Protein AF-A0A9R1CSW4-F1 (afdb_monomer_lite)

pLDDT: mean 83.67, std 19.66, range [31.12, 98.31]

Radius of gyration: 44.88 Å; chains: 1; bounding box: 74×71×126 Å

Organism: NCBI:txid2841590

Structure (mmCIF, N/CA/C/O backbone):
data_AF-A0A9R1CSW4-F1
#
_entry.id   AF-A0A9R1CSW4-F1
#
loop_
_atom_site.group_PDB
_atom_site.id
_atom_site.type_symbol
_atom_site.label_atom_id
_atom_site.label_alt_id
_atom_site.label_comp_id
_atom_site.label_asym_id
_atom_site.label_entity_id
_atom_site.label_seq_id
_atom_site.pdbx_PDB_ins_code
_atom_site.Cartn_x
_atom_site.Cartn_y
_atom_site.Cartn_z
_atom_site.occupancy
_atom_site.B_iso_or_equiv
_atom_site.auth_seq_id
_atom_site.auth_comp_id
_atom_site.auth_asym_id
_atom_site.auth_atom_id
_atom_site.pdbx_PDB_model_num
ATOM 1 N N . MET A 1 1 ? -19.322 3.990 -13.006 1.00 34.41 1 MET A N 1
ATOM 2 C CA . MET A 1 1 ? -18.213 3.760 -13.950 1.00 34.41 1 MET A CA 1
ATOM 3 C C . MET A 1 1 ? -17.692 5.120 -14.393 1.00 34.41 1 MET A C 1
ATOM 5 O O . MET A 1 1 ? -18.301 5.697 -15.285 1.00 34.41 1 MET A O 1
ATOM 9 N N . PRO A 1 2 ? -16.682 5.712 -13.738 1.00 31.64 2 PRO A N 1
ATOM 10 C CA . PRO A 1 2 ? -16.006 6.865 -14.303 1.00 31.64 2 PRO A CA 1
ATOM 11 C C . PRO A 1 2 ? -14.886 6.363 -15.217 1.00 31.64 2 PRO A C 1
ATOM 13 O O . PRO A 1 2 ? -13.985 5.647 -14.788 1.00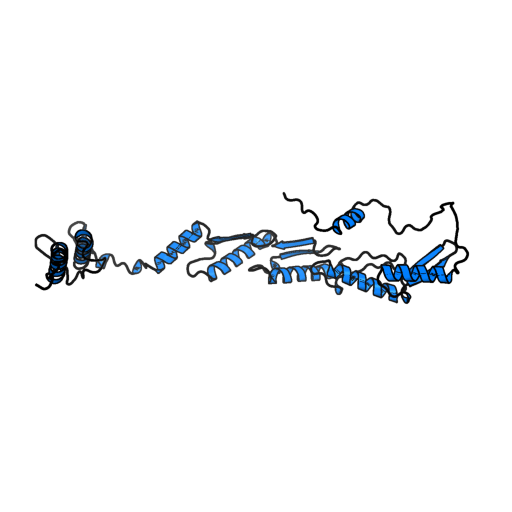 31.64 2 PRO A O 1
ATOM 16 N N . GLU A 1 3 ? -14.991 6.703 -16.496 1.00 37.28 3 GLU A N 1
ATOM 17 C CA . GLU A 1 3 ? -13.910 6.570 -17.464 1.00 37.28 3 GLU A CA 1
ATOM 18 C C . GLU A 1 3 ? -12.755 7.483 -17.028 1.00 37.28 3 GLU A C 1
ATOM 20 O O . GLU A 1 3 ? -12.943 8.688 -16.844 1.00 37.28 3 GLU A O 1
ATOM 25 N N . ASN A 1 4 ? -11.566 6.905 -16.845 1.00 38.03 4 ASN A N 1
ATOM 26 C CA . ASN A 1 4 ? -10.324 7.648 -16.650 1.00 38.03 4 ASN A CA 1
ATOM 27 C C . ASN A 1 4 ? -10.060 8.504 -17.895 1.00 38.03 4 ASN A C 1
ATOM 29 O O . ASN A 1 4 ? -9.525 8.023 -18.893 1.00 38.03 4 ASN A O 1
ATOM 33 N N . GLN A 1 5 ? -10.452 9.777 -17.850 1.00 38.66 5 GLN A N 1
ATOM 34 C CA . GLN A 1 5 ? -10.067 10.735 -18.877 1.00 38.66 5 GLN A CA 1
ATOM 35 C C . GLN A 1 5 ? -8.569 11.050 -18.743 1.00 38.66 5 GLN A C 1
ATOM 37 O O . GLN A 1 5 ? -8.118 11.393 -17.647 1.00 38.66 5 GLN A O 1
ATOM 42 N N . PRO A 1 6 ? -7.789 10.977 -19.834 1.00 40.78 6 PRO A N 1
ATOM 43 C CA . PRO A 1 6 ? -6.363 11.252 -19.786 1.00 40.78 6 PRO A CA 1
ATOM 44 C C . PRO A 1 6 ? -6.116 12.747 -19.553 1.00 40.78 6 PRO A C 1
ATOM 46 O O . PRO A 1 6 ? -6.403 13.604 -20.394 1.00 40.78 6 PRO A O 1
ATOM 49 N N . THR A 1 7 ? -5.558 13.068 -18.390 1.00 49.38 7 THR A N 1
ATOM 50 C CA . THR A 1 7 ? -5.085 14.403 -18.038 1.00 49.38 7 THR A CA 1
ATOM 51 C C . THR A 1 7 ? -3.780 14.680 -18.775 1.00 49.38 7 THR A C 1
ATOM 53 O O . THR A 1 7 ? -2.717 14.226 -18.370 1.00 49.38 7 THR A O 1
ATOM 56 N N . THR A 1 8 ? -3.874 15.414 -19.888 1.00 56.12 8 THR A N 1
ATOM 57 C CA . THR A 1 8 ? -2.912 16.403 -20.435 1.00 56.12 8 THR A CA 1
ATOM 58 C C . THR A 1 8 ? -2.870 16.374 -21.967 1.00 56.12 8 THR A C 1
ATOM 60 O O . THR A 1 8 ? -2.996 15.336 -22.614 1.00 56.12 8 THR A O 1
ATOM 63 N N . ASP A 1 9 ? -2.601 17.531 -22.576 1.00 38.00 9 ASP A N 1
ATOM 64 C CA . ASP A 1 9 ? -2.442 17.730 -24.031 1.00 38.00 9 ASP A CA 1
ATOM 65 C C . ASP A 1 9 ? -1.266 16.947 -24.667 1.00 38.00 9 ASP A C 1
ATOM 67 O O . ASP A 1 9 ? -1.009 17.043 -25.872 1.00 38.00 9 ASP A O 1
ATOM 71 N N . ARG A 1 10 ? -0.534 16.158 -23.868 1.00 37.91 10 ARG A N 1
ATOM 72 C CA . ARG A 1 10 ? 0.500 15.211 -24.308 1.00 37.91 10 ARG A CA 1
ATOM 73 C C . ARG A 1 10 ? -0.067 13.803 -24.523 1.00 37.91 10 ARG A C 1
ATOM 75 O O . ARG A 1 10 ? 0.299 13.168 -25.505 1.00 37.91 10 ARG A O 1
ATOM 82 N N . ALA A 1 11 ? -1.036 13.372 -23.713 1.00 40.50 11 ALA A N 1
ATOM 83 C CA . ALA A 1 11 ? -1.759 12.114 -23.910 1.00 40.50 11 ALA A CA 1
ATOM 84 C C . ALA A 1 11 ? -2.598 12.130 -25.201 1.00 40.50 11 ALA A C 1
ATOM 86 O O . ALA A 1 11 ? -2.607 11.156 -25.943 1.00 40.50 11 ALA A O 1
ATOM 87 N N . ARG A 1 12 ? -3.174 13.288 -25.565 1.00 46.69 12 ARG A N 1
ATOM 88 C CA . ARG A 1 12 ? -3.805 13.494 -26.887 1.00 46.69 12 ARG A CA 1
ATOM 89 C C . ARG A 1 12 ? -2.821 13.414 -28.065 1.00 46.69 12 ARG A C 1
ATOM 91 O O . ARG A 1 12 ? -3.234 13.083 -29.170 1.00 46.69 12 ARG A O 1
ATOM 98 N N . ARG A 1 13 ? -1.530 13.698 -27.848 1.00 44.94 13 ARG A N 1
ATOM 99 C CA . ARG A 1 13 ? -0.472 13.507 -28.861 1.00 44.94 13 ARG A CA 1
ATOM 100 C C . ARG A 1 13 ? 0.005 12.056 -28.941 1.00 44.94 13 ARG A C 1
ATOM 102 O O . ARG A 1 13 ? 0.385 11.625 -30.020 1.00 44.94 13 ARG A O 1
ATOM 109 N N . LEU A 1 14 ? -0.052 11.310 -27.839 1.00 41.81 14 LEU A N 1
ATOM 110 C CA . LEU A 1 14 ? 0.291 9.886 -27.797 1.00 41.81 14 LEU A CA 1
ATOM 111 C C . LEU A 1 14 ? -0.826 8.993 -28.355 1.00 41.81 14 LEU A C 1
ATOM 113 O O . LEU A 1 14 ? -0.515 8.031 -29.043 1.00 41.81 14 LEU A O 1
ATOM 117 N N . ASP A 1 15 ? -2.101 9.359 -28.208 1.00 42.06 15 ASP A N 1
ATOM 118 C CA . ASP A 1 15 ? -3.223 8.633 -28.837 1.00 42.06 15 ASP A CA 1
ATOM 119 C C . ASP A 1 15 ? -3.185 8.724 -30.385 1.00 42.06 15 ASP A C 1
ATOM 121 O O . ASP A 1 15 ? -3.551 7.796 -31.110 1.00 42.06 15 ASP A O 1
ATOM 125 N N . ALA A 1 16 ? -2.604 9.810 -30.916 1.00 41.09 16 ALA A N 1
ATOM 126 C CA . ALA A 1 16 ? -2.292 9.952 -32.341 1.00 41.09 16 ALA A CA 1
ATOM 127 C C . ALA A 1 16 ? -1.148 9.023 -32.808 1.00 41.09 16 ALA A C 1
ATOM 129 O O . ALA A 1 16 ? -1.127 8.626 -33.969 1.00 41.09 16 ALA A O 1
ATOM 130 N N . VAL A 1 17 ? -0.242 8.626 -31.907 1.00 44.59 17 VAL A N 1
ATOM 131 C CA . VAL A 1 17 ? 0.818 7.629 -32.162 1.00 44.59 17 VAL A CA 1
ATOM 132 C C . VAL A 1 17 ? 0.291 6.197 -31.951 1.00 44.59 17 VAL A C 1
ATOM 134 O O . VAL A 1 17 ? 0.738 5.259 -32.607 1.00 44.59 17 VAL A O 1
ATOM 137 N N . GLN A 1 18 ? -0.705 6.024 -31.078 1.00 39.53 18 GLN A N 1
ATOM 138 C CA . GLN A 1 18 ? -1.224 4.733 -30.614 1.00 39.53 18 GLN A CA 1
ATOM 139 C C . GLN A 1 18 ? -2.358 4.148 -31.489 1.00 39.53 18 GLN A C 1
ATOM 141 O O . GLN A 1 18 ? -2.612 2.946 -31.422 1.00 39.53 18 GLN A O 1
ATOM 146 N N . SER A 1 19 ? -2.997 4.940 -32.363 1.00 35.78 19 SER A N 1
ATOM 147 C CA . SER A 1 19 ? -4.112 4.495 -33.233 1.00 35.78 19 SER A CA 1
ATOM 148 C C . SER A 1 19 ? -3.714 3.763 -34.528 1.00 35.78 19 SER A C 1
ATOM 150 O O . SER A 1 19 ? -4.581 3.392 -35.321 1.00 35.78 19 SER A O 1
ATOM 152 N N . GLY A 1 20 ? -2.425 3.503 -34.769 1.00 33.78 20 GLY A N 1
ATOM 153 C CA . GLY A 1 20 ? -1.999 2.629 -35.870 1.00 33.78 20 GLY A CA 1
ATOM 154 C C . GLY A 1 20 ? -2.324 3.143 -37.281 1.00 33.78 20 GLY A C 1
ATOM 155 O O . GLY A 1 20 ? -2.290 2.360 -38.235 1.00 33.78 20 GLY A O 1
ATOM 156 N N . GLN A 1 21 ? -2.588 4.444 -37.455 1.00 31.12 21 GLN A N 1
ATOM 157 C CA . GLN A 1 21 ? -2.481 5.069 -38.771 1.00 31.12 21 GLN A CA 1
ATOM 158 C C . GLN A 1 21 ? -0.996 5.153 -39.134 1.00 31.12 21 GLN A C 1
ATOM 160 O O . GLN A 1 21 ? -0.267 6.052 -38.729 1.00 31.12 21 GLN A O 1
ATOM 165 N N . ARG A 1 22 ? -0.535 4.131 -39.859 1.00 41.12 22 ARG A N 1
ATOM 166 C CA . ARG A 1 22 ? 0.755 4.102 -40.545 1.00 41.12 22 ARG A CA 1
ATOM 167 C C . ARG A 1 22 ? 0.870 5.317 -41.461 1.00 41.12 22 ARG A C 1
ATOM 169 O O . ARG A 1 22 ? 0.435 5.235 -42.600 1.00 41.12 22 ARG A O 1
ATOM 176 N N . GLU A 1 23 ? 1.481 6.393 -40.983 1.00 33.38 23 GLU A N 1
ATOM 177 C CA . GLU A 1 23 ? 2.035 7.434 -41.853 1.00 33.38 23 GLU A CA 1
ATOM 178 C C . GLU A 1 23 ? 3.086 8.311 -41.147 1.00 33.38 23 GLU A C 1
ATOM 180 O O . GLU A 1 23 ? 3.150 9.497 -41.399 1.00 33.38 23 GLU A O 1
ATOM 185 N N . THR A 1 24 ? 3.934 7.748 -40.276 1.00 35.69 24 THR A N 1
ATOM 186 C CA . THR A 1 24 ? 5.238 8.348 -39.892 1.00 35.69 24 THR A CA 1
ATOM 187 C C . THR A 1 24 ? 6.148 7.318 -39.199 1.00 35.69 24 THR A C 1
ATOM 189 O O . THR A 1 24 ? 6.704 7.539 -38.129 1.00 35.69 24 THR A O 1
ATOM 192 N N . ALA A 1 25 ? 6.397 6.177 -39.851 1.00 31.45 25 ALA A N 1
ATOM 193 C CA . ALA A 1 25 ? 7.801 5.759 -39.895 1.00 31.45 25 ALA A CA 1
ATOM 194 C C . ALA A 1 25 ? 8.532 6.906 -40.596 1.00 31.45 25 ALA A C 1
ATOM 196 O O . ALA A 1 25 ? 7.924 7.456 -41.518 1.00 31.45 25 ALA A O 1
ATOM 197 N N . ILE A 1 26 ? 9.744 7.282 -40.161 1.00 35.56 26 ILE A N 1
ATOM 198 C CA . ILE A 1 26 ? 10.612 8.226 -40.884 1.00 35.56 26 ILE A CA 1
ATOM 199 C C . ILE A 1 26 ? 10.336 8.016 -42.359 1.00 35.56 26 ILE A C 1
ATOM 201 O O . ILE A 1 26 ? 10.568 6.920 -42.879 1.00 35.56 26 ILE A O 1
ATOM 205 N N . GLU A 1 27 ? 9.686 9.009 -42.965 1.00 31.78 27 GLU A N 1
ATOM 206 C CA . GLU A 1 27 ? 9.357 8.981 -44.368 1.00 31.78 27 GLU A CA 1
ATOM 207 C C . GLU A 1 27 ? 10.720 8.793 -45.014 1.00 31.78 27 GLU A C 1
ATOM 209 O O . GLU A 1 27 ? 11.557 9.701 -45.006 1.00 31.78 27 GLU A O 1
ATOM 214 N N . ARG A 1 28 ? 11.010 7.558 -45.446 1.00 37.75 28 ARG A N 1
ATOM 215 C CA . ARG A 1 28 ? 12.124 7.278 -46.331 1.00 37.75 28 ARG A CA 1
ATOM 216 C C . ARG A 1 28 ? 11.845 8.251 -47.454 1.00 37.75 28 ARG A C 1
ATOM 218 O O . ARG A 1 28 ? 10.859 8.066 -48.162 1.00 37.75 28 ARG A O 1
ATOM 225 N N . ARG A 1 29 ? 12.588 9.360 -47.488 1.00 36.84 29 ARG A N 1
ATOM 226 C CA . ARG A 1 29 ? 12.368 10.462 -48.419 1.00 36.84 29 ARG A CA 1
ATOM 227 C C . ARG A 1 29 ? 12.715 9.936 -49.799 1.00 36.84 29 ARG A C 1
ATOM 229 O O . ARG A 1 29 ? 13.789 10.173 -50.331 1.00 36.84 29 ARG A O 1
ATOM 236 N N . ASP A 1 30 ? 11.768 9.208 -50.349 1.00 39.84 30 ASP A N 1
ATOM 237 C CA . ASP A 1 30 ? 11.622 8.917 -51.748 1.00 39.84 30 ASP A CA 1
ATOM 238 C C . ASP A 1 30 ? 10.435 9.765 -52.214 1.00 39.84 30 ASP A C 1
ATOM 240 O O . ASP A 1 30 ? 9.368 9.288 -52.589 1.00 39.84 30 ASP A O 1
ATOM 244 N N . SER A 1 31 ? 10.593 11.087 -52.101 1.00 37.78 31 SER A N 1
ATOM 245 C CA . SER A 1 31 ? 9.689 12.056 -52.711 1.00 37.78 31 SER A CA 1
ATOM 246 C C . SER A 1 31 ? 10.259 12.479 -54.057 1.00 37.78 31 SER A C 1
ATOM 248 O O . SER A 1 31 ? 10.800 13.567 -54.260 1.00 37.78 31 SER A O 1
ATOM 250 N N . GLY A 1 32 ? 10.051 11.595 -55.030 1.00 32.69 32 GLY A N 1
ATOM 251 C CA . GLY A 1 32 ? 9.846 11.994 -56.411 1.00 32.69 32 GLY A CA 1
ATOM 252 C C . GLY A 1 32 ? 8.607 12.887 -56.524 1.00 32.69 32 GLY A C 1
ATOM 253 O O . GLY A 1 32 ? 7.545 12.432 -56.933 1.00 32.69 32 GLY A O 1
ATOM 254 N N . VAL A 1 33 ? 8.748 14.178 -56.212 1.00 33.47 33 VAL A N 1
ATOM 255 C CA . VAL A 1 33 ? 7.824 15.232 -56.646 1.00 33.47 33 VAL A CA 1
ATOM 256 C C . VAL A 1 33 ? 8.549 16.105 -57.661 1.00 33.47 33 VAL A C 1
ATOM 258 O O . VAL A 1 33 ? 9.480 16.853 -57.368 1.00 33.47 33 VAL A O 1
ATOM 261 N N . ARG A 1 34 ? 8.094 15.983 -58.908 1.00 43.06 34 ARG A N 1
ATOM 262 C CA . ARG A 1 34 ? 8.347 16.928 -59.992 1.00 43.06 34 ARG A CA 1
ATOM 263 C C . ARG A 1 34 ? 7.838 18.307 -59.561 1.00 43.06 34 ARG A C 1
ATOM 265 O O . ARG A 1 34 ? 6.637 18.541 -59.586 1.00 43.06 34 ARG A O 1
ATOM 272 N N . GLY A 1 35 ? 8.744 19.213 -59.202 1.00 31.72 35 GLY A N 1
ATOM 273 C CA . GLY A 1 35 ? 8.383 20.605 -58.932 1.00 31.72 35 GLY A CA 1
ATOM 274 C C . GLY A 1 35 ? 9.476 21.422 -58.251 1.00 31.72 35 GLY A C 1
ATOM 275 O O . GLY A 1 35 ? 9.409 21.638 -57.054 1.00 31.72 35 GLY A O 1
ATOM 276 N N . GLY A 1 36 ? 10.434 21.922 -59.040 1.00 35.47 36 GLY A N 1
ATOM 277 C CA . GLY A 1 36 ? 11.122 23.193 -58.770 1.00 35.47 36 GLY A CA 1
ATOM 278 C C . GLY A 1 36 ? 12.268 23.192 -57.751 1.00 35.47 36 GLY A C 1
ATOM 279 O O . GLY A 1 36 ? 12.048 23.258 -56.553 1.00 35.47 36 GLY A O 1
ATOM 280 N N . GLY A 1 37 ? 13.505 23.273 -58.254 1.00 36.69 37 GLY A N 1
ATOM 281 C CA . GLY A 1 37 ? 14.616 23.872 -57.504 1.00 36.69 37 GLY A CA 1
ATOM 282 C C . GLY A 1 37 ? 15.380 22.941 -56.567 1.00 36.69 37 GLY A C 1
ATOM 283 O O . GLY A 1 37 ? 15.549 23.246 -55.394 1.00 36.69 37 GLY A O 1
ATOM 284 N N . GLN A 1 38 ? 15.918 21.834 -57.087 1.00 43.47 38 GLN A N 1
ATOM 285 C CA . GLN A 1 38 ? 17.059 21.188 -56.436 1.00 43.47 38 GLN A CA 1
ATOM 286 C C . GLN A 1 38 ? 18.186 22.219 -56.299 1.00 43.47 38 GLN A C 1
ATOM 288 O O . GLN A 1 38 ? 18.804 22.590 -57.300 1.00 43.47 38 GLN A O 1
ATOM 293 N N . ASP A 1 39 ? 18.487 22.631 -55.069 1.00 45.50 39 ASP A N 1
ATOM 294 C CA . ASP A 1 39 ? 19.744 23.287 -54.717 1.00 45.50 39 ASP A CA 1
ATOM 295 C C . ASP A 1 39 ? 20.904 22.299 -54.935 1.00 45.50 39 ASP A C 1
ATOM 297 O O . ASP A 1 39 ? 21.496 21.735 -54.014 1.00 45.50 39 ASP A O 1
ATOM 301 N N . ARG A 1 40 ? 21.263 22.090 -56.205 1.00 49.44 40 ARG A N 1
ATOM 302 C CA . ARG A 1 40 ? 22.462 21.355 -56.635 1.00 49.44 40 ARG A CA 1
ATOM 303 C C . ARG A 1 40 ? 23.758 22.093 -56.271 1.00 49.44 40 ARG A C 1
ATOM 305 O O . ARG A 1 40 ? 24.838 21.585 -56.546 1.00 49.44 40 ARG A O 1
ATOM 312 N N . ASN A 1 41 ? 23.656 23.260 -55.631 1.00 52.22 41 ASN A N 1
ATOM 313 C CA . ASN A 1 41 ? 24.779 24.112 -55.249 1.00 52.22 41 ASN A CA 1
ATOM 314 C C . ASN A 1 41 ? 25.224 23.966 -53.787 1.00 52.22 41 ASN A C 1
ATOM 316 O O . ASN A 1 41 ? 26.208 24.595 -53.404 1.00 52.22 41 ASN A O 1
ATOM 320 N N . VAL A 1 42 ? 24.564 23.144 -52.959 1.00 58.62 42 VAL A N 1
ATOM 321 C CA . VAL A 1 42 ? 25.074 22.873 -51.603 1.00 58.62 42 VAL A CA 1
ATOM 322 C C . VAL A 1 42 ? 26.073 21.710 -51.671 1.00 58.62 42 VAL A C 1
ATOM 324 O O . VAL A 1 42 ? 25.672 20.616 -52.076 1.00 58.62 42 VAL A O 1
ATOM 327 N N . PRO A 1 43 ? 27.349 21.882 -51.271 1.00 71.94 43 PRO A N 1
ATOM 328 C CA . PRO A 1 43 ? 28.326 20.791 -51.271 1.00 71.94 43 PRO A CA 1
ATOM 329 C C . PRO A 1 43 ? 27.830 19.589 -50.448 1.00 71.94 43 PRO A C 1
ATOM 331 O O . PRO A 1 43 ? 27.245 19.792 -49.382 1.00 71.94 43 PRO A O 1
ATOM 334 N N . SER A 1 44 ? 28.099 18.346 -50.879 1.00 77.75 44 SER A N 1
ATOM 335 C CA . SER A 1 44 ? 27.681 17.118 -50.160 1.00 77.75 44 SER A CA 1
ATOM 336 C C . SER A 1 44 ? 28.036 17.144 -48.668 1.00 77.75 44 SER A C 1
ATOM 338 O O . SER A 1 44 ? 27.209 16.802 -47.825 1.00 77.75 44 SER A O 1
ATOM 340 N N . ARG A 1 45 ? 29.217 17.675 -48.322 1.00 82.06 45 ARG A N 1
ATOM 341 C CA . ARG A 1 45 ? 29.663 17.851 -46.927 1.00 82.06 45 ARG A CA 1
ATOM 342 C C . ARG A 1 45 ? 28.754 18.770 -46.107 1.00 82.06 45 ARG A C 1
ATOM 344 O O . ARG A 1 45 ? 28.548 18.538 -44.922 1.00 82.06 45 ARG A O 1
ATOM 351 N N . SER A 1 46 ? 28.206 19.816 -46.716 1.00 84.50 46 SER A N 1
ATOM 352 C CA . SER A 1 46 ? 27.304 20.750 -46.037 1.00 84.50 46 SER A CA 1
ATOM 353 C C . SER A 1 46 ? 25.933 20.124 -45.773 1.00 84.50 46 SER A C 1
ATOM 355 O O . SER A 1 46 ? 25.350 20.390 -44.725 1.00 84.50 46 SER A O 1
ATOM 357 N N . ARG A 1 47 ? 25.438 19.262 -46.677 1.00 83.06 47 ARG A N 1
ATOM 358 C CA . ARG A 1 47 ? 24.198 18.492 -46.459 1.00 83.06 47 ARG A CA 1
ATOM 359 C C . ARG A 1 47 ? 24.371 17.468 -45.338 1.00 83.06 47 ARG A C 1
ATOM 361 O O . ARG A 1 47 ? 23.575 17.462 -44.408 1.00 83.06 47 ARG A O 1
ATOM 368 N N . GLN A 1 48 ? 25.460 16.701 -45.382 1.00 87.25 48 GLN A N 1
ATOM 369 C CA . GLN A 1 48 ? 25.863 15.758 -44.333 1.00 87.25 48 GLN A CA 1
ATOM 370 C C . GLN A 1 48 ? 25.948 16.426 -42.957 1.00 87.25 48 GLN A C 1
ATOM 372 O O . GLN A 1 48 ? 25.346 15.964 -41.995 1.00 87.25 48 GLN A O 1
ATOM 377 N N . ASN A 1 49 ? 26.641 17.565 -42.870 1.00 89.38 49 ASN A N 1
ATOM 378 C CA . ASN A 1 49 ? 26.788 18.293 -41.613 1.00 89.38 49 ASN A CA 1
ATOM 379 C C . ASN A 1 49 ? 25.469 18.851 -41.076 1.00 89.38 49 ASN A C 1
ATOM 381 O O . ASN A 1 49 ? 25.314 18.941 -39.862 1.00 89.38 49 ASN A O 1
ATOM 385 N N . ARG A 1 50 ? 24.545 19.256 -41.955 1.00 90.19 50 ARG A N 1
ATOM 386 C CA . ARG A 1 50 ? 23.217 19.723 -41.544 1.00 90.19 50 ARG A CA 1
ATOM 387 C C . ARG A 1 50 ? 22.388 18.569 -40.989 1.00 90.19 50 ARG A C 1
ATOM 389 O O . ARG A 1 50 ? 21.936 18.682 -39.860 1.00 90.19 50 ARG A O 1
ATOM 396 N N . ALA A 1 51 ? 22.282 17.470 -41.737 1.00 88.81 51 ALA A N 1
ATOM 397 C CA . ALA A 1 51 ? 21.532 16.287 -41.320 1.00 88.81 51 ALA A CA 1
ATOM 398 C C . ALA A 1 51 ? 22.065 15.716 -39.998 1.00 88.81 51 ALA A C 1
ATOM 400 O O . ALA A 1 51 ? 21.295 15.472 -39.080 1.00 88.81 51 ALA A O 1
ATOM 401 N N . ALA A 1 52 ? 23.390 15.605 -39.855 1.00 90.31 52 ALA A N 1
ATOM 402 C CA . ALA A 1 52 ? 24.000 15.130 -38.616 1.00 90.31 52 ALA A CA 1
ATOM 403 C C . ALA A 1 52 ? 23.674 16.025 -37.410 1.00 90.31 52 ALA A C 1
ATOM 405 O O . ALA A 1 52 ? 23.481 15.511 -36.320 1.00 90.31 52 ALA A O 1
ATOM 406 N N . ARG A 1 53 ? 23.617 17.355 -37.584 1.00 91.88 53 ARG A N 1
ATOM 407 C CA . ARG A 1 53 ? 23.253 18.289 -36.501 1.00 91.88 53 ARG A CA 1
ATOM 408 C C . ARG A 1 53 ? 21.773 18.231 -36.155 1.00 91.88 53 ARG A C 1
ATOM 410 O O . ARG A 1 53 ? 21.435 18.325 -34.987 1.00 91.88 53 ARG A O 1
ATOM 417 N N . GLU A 1 54 ? 20.920 18.136 -37.167 1.00 92.50 54 GLU A N 1
ATOM 418 C CA . GLU A 1 54 ? 19.471 18.050 -36.991 1.00 92.50 54 GLU A CA 1
ATOM 419 C C . GLU A 1 54 ? 19.108 16.802 -36.186 1.00 92.50 54 GLU A C 1
ATOM 421 O O . GLU A 1 54 ? 18.512 16.934 -35.124 1.00 92.50 54 GLU A O 1
ATOM 426 N N . ILE A 1 55 ? 19.607 15.636 -36.610 1.00 91.62 55 ILE A N 1
ATOM 427 C CA . ILE A 1 55 ? 19.404 14.372 -35.896 1.00 91.62 55 ILE A CA 1
ATOM 428 C C . ILE A 1 55 ? 20.034 14.412 -34.506 1.00 91.62 55 ILE A C 1
ATOM 430 O O . ILE A 1 55 ? 19.373 14.066 -33.539 1.00 91.62 55 ILE A O 1
ATOM 434 N N . ALA A 1 56 ? 21.279 14.881 -34.377 1.00 91.38 56 ALA A N 1
ATOM 435 C CA . ALA A 1 56 ? 21.948 14.962 -33.080 1.00 91.38 56 ALA A CA 1
ATOM 436 C C . ALA A 1 56 ? 21.157 15.792 -32.055 1.00 91.38 56 ALA A C 1
ATOM 438 O O . ALA A 1 56 ? 21.019 15.377 -30.911 1.00 91.38 56 ALA A O 1
ATOM 439 N N . ASN A 1 57 ? 20.586 16.923 -32.480 1.00 92.62 57 ASN A N 1
ATOM 440 C CA . ASN A 1 57 ? 19.743 17.752 -31.621 1.00 92.62 57 ASN A CA 1
ATOM 441 C C . ASN A 1 57 ? 18.390 17.095 -31.299 1.00 92.62 57 ASN A C 1
ATOM 443 O O . ASN A 1 57 ? 17.844 17.347 -30.232 1.00 92.62 57 ASN A O 1
ATOM 447 N N . GLU A 1 58 ? 17.826 16.311 -32.221 1.00 91.31 58 GLU A N 1
ATOM 448 C CA . GLU A 1 58 ? 16.529 15.648 -32.039 1.00 91.31 58 GLU A CA 1
ATOM 449 C C . GLU A 1 58 ? 16.585 14.552 -30.971 1.00 91.31 58 GLU A C 1
ATOM 451 O O . GLU A 1 58 ? 15.691 14.468 -30.133 1.00 91.31 58 GLU A O 1
ATOM 456 N N . ILE A 1 59 ? 17.648 13.746 -30.978 1.00 90.44 59 ILE A N 1
ATOM 457 C CA . ILE A 1 59 ? 17.822 12.621 -30.044 1.00 90.44 59 ILE A CA 1
ATOM 458 C C . ILE A 1 59 ? 18.755 12.946 -28.862 1.00 90.44 59 ILE A C 1
ATOM 460 O O . ILE A 1 59 ? 19.153 12.048 -28.118 1.00 90.44 59 ILE A O 1
ATOM 464 N N . ASP A 1 60 ? 19.109 14.225 -28.714 1.00 93.00 60 ASP A N 1
ATOM 465 C CA . ASP A 1 60 ? 19.978 14.779 -27.668 1.00 93.00 60 ASP A CA 1
ATOM 466 C C . ASP A 1 60 ? 21.342 14.074 -27.540 1.00 93.00 60 ASP A C 1
ATOM 468 O O . ASP A 1 60 ? 21.809 13.724 -26.457 1.00 93.00 60 ASP A O 1
ATOM 472 N N . VAL A 1 61 ? 22.005 13.844 -28.676 1.00 94.44 61 VAL A N 1
ATOM 473 C CA . VAL A 1 61 ? 23.372 13.305 -28.718 1.00 94.44 61 VAL A CA 1
ATOM 474 C C . VAL A 1 61 ? 24.357 14.313 -29.287 1.00 94.44 61 VAL A C 1
ATOM 476 O O . VAL A 1 61 ? 24.018 15.257 -30.000 1.00 94.44 61 VAL A O 1
ATOM 479 N N . SER A 1 62 ? 25.639 14.080 -29.026 1.00 94.38 62 SER A N 1
ATOM 480 C CA . SER A 1 62 ? 26.710 14.800 -29.706 1.00 94.38 62 SER A CA 1
ATOM 481 C C . SER A 1 62 ? 26.645 14.596 -31.221 1.00 94.38 62 SER A C 1
ATOM 483 O O . SER A 1 62 ? 26.464 13.488 -31.733 1.00 94.38 62 SER A O 1
ATOM 485 N N . ARG A 1 63 ? 26.890 15.670 -31.975 1.00 93.88 63 ARG A N 1
ATOM 486 C CA . ARG A 1 63 ? 26.966 15.614 -33.442 1.00 93.88 63 ARG A CA 1
ATOM 487 C C . ARG A 1 63 ? 28.059 14.654 -33.923 1.00 93.88 63 ARG A C 1
ATOM 489 O O . ARG A 1 63 ? 27.909 14.018 -34.963 1.00 93.88 63 ARG A O 1
ATOM 496 N N . GLU A 1 64 ? 29.150 14.524 -33.176 1.00 93.88 64 GLU A N 1
ATOM 497 C CA . GLU A 1 64 ? 30.231 13.564 -33.424 1.00 93.88 64 GLU A CA 1
ATOM 498 C C . GLU A 1 64 ? 29.773 12.106 -33.277 1.00 93.88 64 GLU A C 1
ATOM 500 O O . GLU A 1 64 ? 30.395 11.222 -33.866 1.00 93.88 64 GLU A O 1
ATOM 505 N N . GLY A 1 65 ? 28.679 11.858 -32.549 1.00 92.88 65 GLY A N 1
ATOM 506 C CA . GLY A 1 65 ? 28.015 10.565 -32.425 1.00 92.88 65 GLY A CA 1
ATOM 507 C C . GLY A 1 65 ? 27.183 10.163 -33.645 1.00 92.88 65 GLY A C 1
ATOM 508 O O . GLY A 1 65 ? 26.817 8.997 -33.755 1.00 92.88 65 GLY A O 1
ATOM 509 N N . VAL A 1 66 ? 26.942 11.066 -34.601 1.00 93.62 66 VAL A N 1
ATOM 510 C CA . VAL A 1 66 ? 26.155 10.781 -35.810 1.00 93.62 66 VAL A CA 1
ATOM 511 C C . VAL A 1 66 ? 27.071 10.561 -37.021 1.00 93.62 66 VAL A C 1
ATOM 513 O O . VAL A 1 66 ? 27.947 11.362 -37.367 1.00 93.62 66 VAL A O 1
ATOM 516 N N . GLY A 1 67 ? 26.902 9.418 -37.677 1.00 92.31 67 GLY A N 1
ATOM 517 C CA . GLY A 1 67 ? 27.528 9.061 -38.942 1.00 92.31 67 GLY A CA 1
ATOM 518 C C . GLY A 1 67 ? 26.657 9.478 -40.122 1.00 92.31 67 GLY A C 1
ATOM 519 O O . GLY A 1 67 ? 25.439 9.365 -40.074 1.00 92.31 67 GLY A O 1
ATOM 520 N N . THR A 1 68 ? 27.283 9.963 -41.196 1.00 91.75 68 THR A N 1
ATOM 521 C CA . THR A 1 68 ? 26.591 10.231 -42.464 1.00 91.75 68 THR A CA 1
ATOM 522 C C . THR A 1 68 ? 27.420 9.727 -43.638 1.00 91.75 68 THR A C 1
ATOM 524 O O . THR A 1 68 ? 28.642 9.901 -43.654 1.00 91.75 68 THR A O 1
ATOM 527 N N . VAL A 1 69 ? 26.775 9.095 -44.620 1.00 89.88 69 VAL A N 1
ATOM 528 C CA . VAL A 1 69 ? 27.413 8.585 -45.845 1.00 89.88 69 VAL A CA 1
ATOM 529 C C . VAL A 1 69 ? 26.543 8.950 -47.048 1.00 89.88 69 VAL A C 1
ATOM 531 O O . VAL A 1 69 ? 25.355 8.660 -47.068 1.00 89.88 69 VAL A O 1
ATOM 534 N N . ASP A 1 70 ? 27.134 9.600 -48.055 1.00 85.75 70 ASP A N 1
ATOM 535 C CA . ASP A 1 70 ? 26.456 9.872 -49.335 1.00 85.75 70 ASP A CA 1
ATOM 536 C C . ASP A 1 70 ? 26.508 8.584 -50.173 1.00 85.75 70 ASP A C 1
ATOM 538 O O . ASP A 1 70 ? 27.598 8.108 -50.505 1.00 85.75 70 ASP A O 1
ATOM 542 N N . ARG A 1 71 ? 25.353 7.998 -50.485 1.00 84.69 71 ARG A N 1
ATOM 543 C CA . ARG A 1 71 ? 25.204 6.849 -51.387 1.00 84.69 71 ARG A CA 1
ATOM 544 C C . ARG A 1 71 ? 24.553 7.306 -52.691 1.00 84.69 71 ARG A C 1
ATOM 546 O O . ARG A 1 71 ? 23.951 8.373 -52.767 1.00 84.69 71 ARG A O 1
ATOM 553 N N . LEU A 1 72 ? 24.659 6.480 -53.735 1.00 79.81 72 LEU A N 1
ATOM 554 C CA . LEU A 1 72 ? 24.037 6.760 -55.040 1.00 79.81 72 LEU A CA 1
ATOM 555 C C . LEU A 1 72 ? 22.513 6.961 -54.941 1.00 79.81 72 LEU A C 1
ATOM 557 O O . LEU A 1 72 ? 21.943 7.673 -55.761 1.00 79.81 72 LEU A O 1
ATOM 561 N N . GLU A 1 73 ? 21.885 6.358 -53.931 1.00 81.56 73 GLU A N 1
ATOM 562 C CA . GLU A 1 73 ? 20.442 6.397 -53.671 1.00 81.56 73 GLU A CA 1
ATOM 563 C C . GLU A 1 73 ? 20.025 7.511 -52.693 1.00 81.56 73 GLU A C 1
ATOM 565 O O . GLU A 1 73 ? 18.838 7.777 -52.543 1.00 81.56 73 GLU A O 1
ATOM 570 N N . GLY A 1 74 ? 20.975 8.199 -52.047 1.00 86.31 74 GLY A N 1
ATOM 571 C CA . GLY A 1 74 ? 20.677 9.250 -51.075 1.00 86.31 74 GLY A CA 1
ATOM 572 C C . GLY A 1 74 ? 21.683 9.347 -49.931 1.00 86.31 74 GLY A C 1
ATOM 573 O O . GLY A 1 74 ? 22.706 8.666 -49.902 1.00 86.31 74 GLY A O 1
ATOM 574 N N . LEU A 1 75 ? 21.383 10.229 -48.979 1.00 89.06 75 LEU A N 1
ATOM 575 C CA . LEU A 1 75 ? 22.174 10.413 -47.767 1.00 89.06 75 LEU A CA 1
ATOM 576 C C . LEU A 1 75 ? 21.713 9.422 -46.693 1.00 89.06 75 LEU A C 1
ATOM 578 O O . LEU A 1 75 ? 20.603 9.569 -46.191 1.00 89.06 75 LEU A O 1
ATOM 582 N N . ASP A 1 76 ? 22.580 8.493 -46.297 1.00 90.50 76 ASP A N 1
ATOM 583 C CA . ASP A 1 76 ? 22.346 7.635 -45.133 1.00 90.50 76 ASP A CA 1
ATOM 584 C C . ASP A 1 76 ? 22.877 8.285 -43.858 1.00 90.50 76 ASP A C 1
ATOM 586 O O . ASP A 1 76 ? 23.964 8.878 -43.847 1.00 90.50 76 ASP A O 1
ATOM 590 N N . VAL A 1 77 ? 22.113 8.132 -42.777 1.00 92.25 77 VAL A N 1
ATOM 591 C CA . VAL A 1 77 ? 22.432 8.609 -41.430 1.00 92.25 77 VAL A CA 1
ATOM 592 C C . VAL A 1 77 ? 22.342 7.426 -40.474 1.00 92.25 77 VAL A C 1
ATOM 594 O O . VAL A 1 77 ? 21.431 6.619 -40.593 1.00 92.25 77 VAL A O 1
ATOM 597 N N . PHE A 1 78 ? 23.290 7.311 -39.550 1.00 94.31 78 PHE A N 1
ATOM 598 C CA . PHE A 1 78 ? 23.335 6.239 -38.552 1.00 94.31 78 PHE A CA 1
ATOM 599 C C . PHE A 1 78 ? 24.035 6.726 -37.281 1.00 94.31 78 PHE A C 1
ATOM 601 O O . PHE A 1 78 ? 24.741 7.739 -37.297 1.00 94.31 78 PHE A O 1
ATOM 608 N N . LEU A 1 79 ? 23.899 5.992 -36.183 1.00 93.62 79 LEU A N 1
ATOM 609 C CA . LEU A 1 79 ? 24.624 6.251 -34.946 1.00 93.62 79 LEU A CA 1
ATOM 610 C C . LEU A 1 79 ? 25.990 5.568 -34.958 1.00 93.62 79 LEU A C 1
ATOM 612 O O . LEU A 1 79 ? 26.141 4.387 -35.259 1.00 93.62 79 LEU A O 1
ATOM 616 N N . ARG A 1 80 ? 27.020 6.329 -34.597 1.00 95.62 80 ARG A N 1
ATOM 617 C CA . ARG A 1 80 ? 28.337 5.786 -34.250 1.00 95.62 80 ARG A CA 1
ATOM 618 C C . ARG A 1 80 ? 28.269 5.184 -32.851 1.00 95.62 80 ARG A C 1
ATOM 620 O O . ARG A 1 80 ? 27.342 5.474 -32.103 1.00 95.62 80 ARG A O 1
ATOM 627 N N . SER A 1 81 ? 29.289 4.424 -32.460 1.00 96.38 81 SER A N 1
ATOM 628 C CA . SER A 1 81 ? 29.364 3.800 -31.130 1.00 96.38 81 SER A CA 1
ATOM 629 C C . SER A 1 81 ? 29.115 4.799 -29.994 1.00 96.38 81 SER A C 1
ATOM 631 O O . SER A 1 81 ? 28.220 4.584 -29.190 1.00 96.38 81 SER A O 1
ATOM 633 N N . SER A 1 82 ? 29.787 5.957 -30.010 1.00 95.25 82 SER A N 1
ATOM 634 C CA . SER A 1 82 ? 29.590 6.999 -28.990 1.00 95.25 82 SER A CA 1
ATOM 635 C C . SER A 1 82 ? 28.194 7.636 -29.014 1.00 95.25 82 SER A C 1
ATOM 637 O O . SER A 1 82 ? 27.671 8.000 -27.970 1.00 95.25 82 SER A O 1
ATOM 639 N N . GLY A 1 83 ? 27.576 7.780 -30.194 1.00 93.81 83 GLY A N 1
ATOM 640 C CA . GLY A 1 83 ? 26.199 8.274 -30.313 1.00 93.81 83 GLY A CA 1
ATOM 641 C C . GLY A 1 83 ? 25.167 7.234 -29.881 1.00 93.81 83 GLY A C 1
ATOM 642 O O . GLY A 1 83 ? 24.152 7.589 -29.302 1.00 93.81 83 GLY A O 1
ATOM 643 N N . THR A 1 84 ? 25.453 5.952 -30.113 1.00 96.25 84 THR A N 1
ATOM 644 C CA . THR A 1 84 ? 24.624 4.822 -29.671 1.00 96.25 84 THR A CA 1
ATOM 645 C C . THR A 1 84 ? 24.619 4.735 -28.151 1.00 96.25 84 THR A C 1
ATOM 647 O O . THR A 1 84 ? 23.560 4.572 -27.564 1.00 96.25 84 THR A O 1
ATOM 650 N N . GLU A 1 85 ? 25.780 4.898 -27.511 1.00 96.75 85 GLU A N 1
ATOM 651 C CA . GLU A 1 85 ? 25.911 4.938 -26.050 1.00 96.75 85 GLU A CA 1
ATOM 652 C C . GLU A 1 85 ? 25.140 6.119 -25.442 1.00 96.75 85 GLU A C 1
ATOM 654 O O . GLU A 1 85 ? 24.327 5.906 -24.548 1.00 96.75 85 GLU A O 1
ATOM 659 N N . GLN A 1 86 ? 25.314 7.335 -25.975 1.00 96.50 86 GLN A N 1
ATOM 660 C CA . GLN A 1 86 ? 24.583 8.523 -25.505 1.00 96.50 86 GLN A CA 1
ATOM 661 C C . GLN A 1 86 ? 23.069 8.378 -25.693 1.00 96.50 86 GLN A C 1
ATOM 663 O O . GLN A 1 86 ? 22.296 8.640 -24.779 1.00 96.50 86 GLN A O 1
ATOM 668 N N . PHE A 1 87 ? 22.635 7.909 -26.865 1.00 95.44 87 PHE A N 1
ATOM 669 C CA . PHE A 1 87 ? 21.216 7.696 -27.133 1.00 95.44 87 PHE A CA 1
ATOM 670 C C . PHE A 1 87 ? 20.629 6.603 -26.231 1.00 95.44 87 PHE A C 1
ATOM 672 O O . PHE A 1 87 ? 19.532 6.754 -25.704 1.00 95.44 87 PHE A O 1
ATOM 679 N N . SER A 1 88 ? 21.385 5.526 -26.007 1.00 96.56 88 SER A N 1
ATOM 680 C CA . SER A 1 88 ? 21.035 4.448 -25.084 1.00 96.56 88 SER A CA 1
ATOM 681 C C . SER A 1 88 ? 20.857 4.958 -23.653 1.00 96.56 88 SER A C 1
ATOM 683 O O . SER A 1 88 ? 19.901 4.556 -22.994 1.00 96.56 88 SER A O 1
ATOM 685 N N . GLU A 1 89 ? 21.749 5.827 -23.173 1.00 96.88 89 GLU A N 1
ATOM 686 C CA . GLU A 1 89 ? 21.664 6.457 -21.850 1.00 96.88 89 GLU A CA 1
ATOM 687 C C . GLU A 1 89 ? 20.415 7.343 -21.744 1.00 96.88 89 GLU A C 1
ATOM 689 O O . GLU A 1 89 ? 19.574 7.099 -20.882 1.00 96.88 89 GLU A O 1
ATOM 694 N N . ASN A 1 90 ? 20.208 8.254 -22.700 1.00 95.88 90 ASN A N 1
ATOM 695 C CA . ASN A 1 90 ? 19.040 9.143 -22.736 1.00 95.88 90 ASN A CA 1
ATOM 696 C C . ASN A 1 90 ? 17.710 8.372 -22.740 1.00 95.88 90 ASN A C 1
ATOM 698 O O . ASN A 1 90 ? 16.779 8.707 -22.008 1.00 95.88 90 ASN A O 1
ATOM 702 N N . VAL A 1 91 ? 17.610 7.325 -23.567 1.00 96.25 91 VAL A N 1
ATOM 703 C CA . VAL A 1 91 ? 16.417 6.470 -23.662 1.00 96.25 91 VAL A CA 1
ATOM 704 C C . VAL A 1 91 ? 16.184 5.705 -22.361 1.00 96.25 91 VAL A C 1
ATOM 706 O O . VAL A 1 91 ? 15.047 5.586 -21.905 1.00 96.25 91 VAL A O 1
ATOM 709 N N . THR A 1 92 ? 17.254 5.186 -21.764 1.00 97.38 92 THR A N 1
ATOM 710 C CA . THR A 1 92 ? 17.195 4.432 -20.512 1.00 97.38 92 THR A CA 1
ATOM 711 C C . THR A 1 92 ? 16.736 5.314 -19.354 1.00 97.38 92 THR A C 1
ATOM 713 O O . THR A 1 92 ? 15.829 4.925 -18.616 1.00 97.38 92 THR A O 1
ATOM 716 N N . ASP A 1 93 ? 17.306 6.512 -19.227 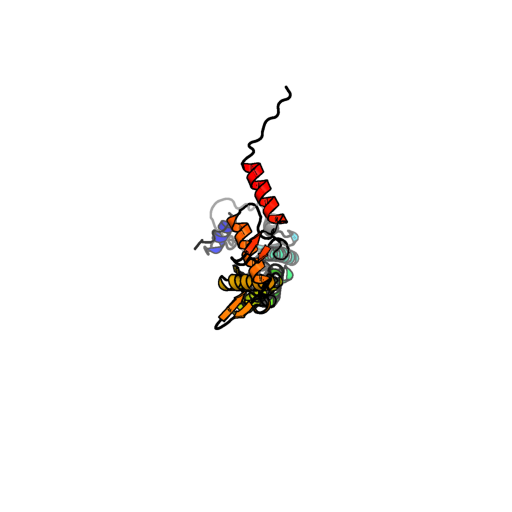1.00 96.56 93 ASP A N 1
ATOM 717 C CA . ASP A 1 93 ? 16.940 7.482 -18.197 1.00 96.56 93 ASP A CA 1
ATOM 718 C C . ASP A 1 93 ? 15.515 8.003 -18.394 1.00 96.56 93 ASP A C 1
ATOM 720 O O . ASP A 1 93 ? 14.755 8.092 -17.429 1.00 96.56 93 ASP A O 1
ATOM 724 N N . GLY A 1 94 ? 15.119 8.276 -19.641 1.00 96.38 94 GLY A N 1
ATOM 725 C CA . GLY A 1 94 ? 13.752 8.664 -19.978 1.00 96.38 94 GLY A CA 1
ATOM 726 C C . GLY A 1 94 ? 12.737 7.588 -19.588 1.00 96.38 94 GLY A C 1
ATOM 727 O O . GLY A 1 94 ? 11.786 7.869 -18.863 1.00 96.38 94 GLY A O 1
ATOM 728 N N . PHE A 1 95 ? 12.971 6.338 -19.995 1.00 96.56 95 PHE A N 1
ATOM 729 C CA . PHE A 1 95 ? 12.081 5.222 -19.670 1.00 96.56 95 PHE A CA 1
ATOM 730 C C . PHE A 1 95 ? 11.996 4.973 -18.158 1.00 96.56 95 PHE A C 1
ATOM 732 O O . PHE A 1 95 ? 10.902 4.825 -17.616 1.00 96.56 95 PHE A O 1
ATOM 739 N N . ALA A 1 96 ? 13.135 4.940 -17.461 1.00 96.25 96 ALA A N 1
ATOM 740 C CA . ALA A 1 96 ? 13.163 4.717 -16.017 1.00 96.25 96 ALA A CA 1
ATOM 741 C C . ALA A 1 96 ? 12.564 5.890 -15.223 1.00 96.25 96 ALA A C 1
ATOM 743 O O . ALA A 1 96 ? 12.001 5.675 -14.154 1.00 96.25 96 ALA A O 1
ATOM 744 N N . GLY A 1 97 ? 12.671 7.121 -15.730 1.00 95.56 97 GLY A N 1
ATOM 745 C CA . GLY A 1 97 ? 12.056 8.301 -15.124 1.00 95.56 97 GLY A CA 1
ATOM 746 C C . GLY A 1 97 ? 10.532 8.344 -15.267 1.00 95.56 97 GLY A C 1
ATOM 747 O O . GLY A 1 97 ? 9.864 8.951 -14.432 1.00 95.56 97 GLY A O 1
ATOM 748 N N . GLU A 1 98 ? 9.982 7.705 -16.302 1.00 94.88 98 GLU A N 1
ATOM 749 C CA . GLU A 1 98 ? 8.538 7.641 -16.559 1.00 94.88 98 GLU A CA 1
ATOM 750 C C . GLU A 1 98 ? 7.863 6.402 -15.949 1.00 94.88 98 GLU A C 1
ATOM 752 O O . GLU A 1 98 ? 6.678 6.454 -15.619 1.00 94.88 98 GLU A O 1
ATOM 757 N N . ALA A 1 99 ? 8.590 5.291 -15.797 1.00 94.50 99 ALA A N 1
ATOM 758 C CA . ALA A 1 99 ? 8.050 4.040 -15.276 1.00 94.50 99 ALA A CA 1
ATOM 759 C C . ALA A 1 99 ? 8.289 3.889 -13.766 1.00 94.50 99 ALA A C 1
ATOM 761 O O . ALA A 1 99 ? 9.426 3.779 -13.298 1.00 94.50 99 ALA A O 1
ATOM 762 N N . ASP A 1 100 ? 7.203 3.788 -12.997 1.00 93.56 100 ASP A N 1
ATOM 763 C CA . ASP A 1 100 ? 7.286 3.593 -11.552 1.00 93.56 100 ASP A CA 1
ATOM 764 C C . ASP A 1 100 ? 8.099 2.347 -11.187 1.00 93.56 100 ASP A C 1
ATOM 766 O O . ASP A 1 100 ? 7.987 1.274 -11.786 1.00 93.56 100 ASP A O 1
ATOM 770 N N . PHE A 1 101 ? 8.915 2.498 -10.143 1.00 96.50 101 PHE A N 1
ATOM 771 C CA . PHE A 1 101 ? 9.789 1.462 -9.592 1.00 96.50 101 PHE A CA 1
ATOM 772 C C . PHE A 1 101 ? 10.877 0.938 -10.534 1.00 96.50 101 PHE A C 1
ATOM 774 O O . PHE A 1 101 ? 11.654 0.103 -10.076 1.00 96.50 101 PHE A O 1
ATOM 781 N N . VAL A 1 102 ? 10.995 1.407 -11.778 1.00 97.75 102 VAL A N 1
ATOM 782 C CA . VAL A 1 102 ? 12.067 1.026 -12.709 1.00 97.75 102 VAL A CA 1
ATOM 783 C C . VAL A 1 102 ? 13.297 1.903 -12.464 1.00 97.75 102 VAL A C 1
ATOM 785 O O . VAL A 1 102 ? 13.192 3.089 -12.177 1.00 97.75 102 VAL A O 1
ATOM 788 N N . GLN A 1 103 ? 14.490 1.316 -12.526 1.00 97.81 103 GLN A N 1
ATOM 789 C CA . GLN A 1 103 ? 15.758 2.047 -12.503 1.00 97.81 103 GLN A CA 1
ATOM 790 C C . GLN A 1 103 ? 16.433 1.957 -13.873 1.00 97.81 103 GLN A C 1
ATOM 792 O O . GLN A 1 103 ? 16.208 0.971 -14.577 1.00 97.81 103 GLN A O 1
ATOM 797 N N . PRO A 1 104 ? 17.341 2.892 -14.216 1.00 97.50 104 PRO A N 1
ATOM 798 C CA . PRO A 1 104 ? 18.128 2.831 -15.450 1.00 97.50 104 PRO A CA 1
ATOM 799 C C . PRO A 1 104 ? 18.750 1.448 -15.697 1.00 97.50 104 PRO A C 1
ATOM 801 O O . PRO A 1 104 ? 18.660 0.883 -16.781 1.00 97.50 104 PRO A O 1
ATOM 804 N N . SER A 1 105 ? 19.284 0.822 -14.643 1.00 97.50 105 SER A N 1
ATOM 805 C CA . SER A 1 105 ? 19.910 -0.503 -14.741 1.00 97.50 105 SER A CA 1
ATOM 806 C C . SER A 1 105 ? 18.953 -1.664 -15.061 1.00 97.50 105 SER A C 1
ATOM 808 O O . SER A 1 105 ? 19.435 -2.763 -15.334 1.00 97.50 105 SER A O 1
ATOM 810 N N . ASP A 1 106 ? 17.634 -1.467 -14.989 1.00 98.12 106 ASP A N 1
ATOM 811 C CA . ASP A 1 106 ? 16.627 -2.489 -15.303 1.00 98.12 106 ASP A CA 1
ATOM 812 C C . ASP A 1 106 ? 16.175 -2.440 -16.773 1.00 98.12 106 ASP A C 1
ATOM 814 O O . ASP A 1 106 ? 15.473 -3.346 -17.231 1.00 98.12 106 ASP A O 1
ATOM 818 N N . VAL A 1 107 ? 16.543 -1.388 -17.507 1.00 98.00 107 VAL A N 1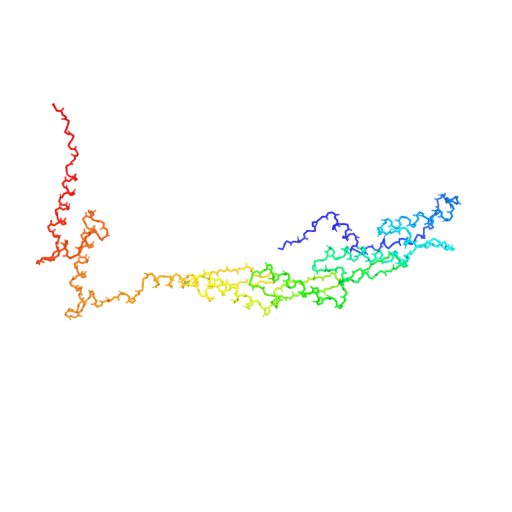
ATOM 819 C CA . VAL A 1 107 ? 16.067 -1.131 -18.867 1.00 98.00 107 VAL A CA 1
ATOM 820 C C . VAL A 1 107 ? 17.008 -1.771 -19.878 1.00 98.00 107 VAL A C 1
ATOM 822 O O . VAL A 1 107 ? 18.228 -1.649 -19.801 1.00 98.00 107 VAL A O 1
ATOM 825 N N . ASN A 1 108 ? 16.425 -2.444 -20.862 1.00 97.75 108 ASN A N 1
ATOM 826 C CA . ASN A 1 108 ? 17.082 -2.728 -22.121 1.00 97.75 108 ASN A CA 1
ATOM 827 C C . ASN A 1 108 ? 16.579 -1.706 -23.154 1.00 97.75 108 ASN A C 1
ATOM 829 O O . ASN A 1 108 ? 15.400 -1.755 -23.509 1.00 97.75 108 ASN A O 1
ATOM 833 N N . PRO A 1 109 ? 17.430 -0.787 -23.632 1.00 95.44 109 PRO A N 1
ATOM 834 C CA . PRO A 1 109 ? 16.994 0.294 -24.506 1.00 95.44 109 PRO A CA 1
ATOM 835 C C . PRO A 1 109 ? 16.709 -0.166 -25.944 1.00 95.44 109 PRO A C 1
ATOM 837 O O . PRO A 1 109 ? 16.064 0.570 -26.684 1.00 95.44 109 PRO A O 1
ATOM 840 N N . ASN A 1 110 ? 17.157 -1.368 -26.344 1.00 95.69 110 ASN A N 1
ATOM 841 C CA . ASN A 1 110 ? 16.951 -1.940 -27.686 1.00 95.69 110 ASN A CA 1
ATOM 842 C C . ASN A 1 110 ? 17.225 -0.932 -28.820 1.00 95.69 110 ASN A C 1
ATOM 844 O O . ASN A 1 110 ? 16.398 -0.741 -29.713 1.00 95.69 110 ASN A O 1
ATOM 848 N N . VAL A 1 111 ? 18.373 -0.252 -28.758 1.00 96.12 111 VAL A N 1
ATOM 849 C CA . VAL A 1 111 ? 18.760 0.742 -29.766 1.00 96.12 111 VAL A CA 1
ATOM 850 C C . VAL A 1 111 ? 19.144 0.051 -31.071 1.00 96.12 111 VAL A C 1
ATOM 852 O O . VAL A 1 111 ? 20.031 -0.803 -31.092 1.00 96.12 111 VAL A O 1
ATOM 855 N N . ASP A 1 112 ? 18.524 0.488 -32.164 1.00 95.56 112 ASP A N 1
ATOM 856 C CA . ASP A 1 112 ? 18.967 0.216 -33.526 1.00 95.56 112 ASP A CA 1
ATOM 857 C C . ASP A 1 112 ? 19.764 1.431 -34.041 1.00 95.56 112 ASP A C 1
ATOM 859 O O . ASP A 1 112 ? 19.180 2.486 -34.322 1.00 95.56 112 ASP A O 1
ATOM 863 N N . PRO A 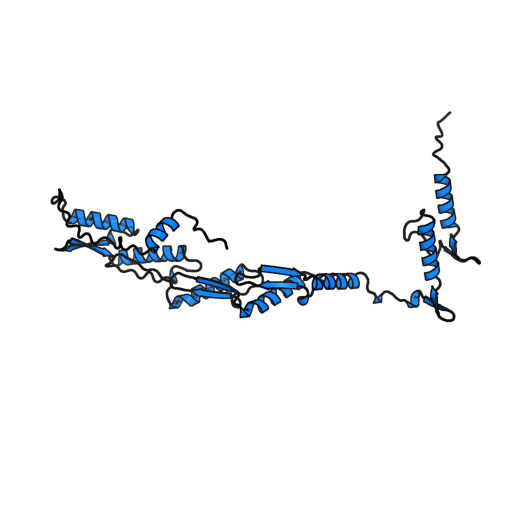1 113 ? 21.101 1.324 -34.153 1.00 93.38 113 PRO A N 1
ATOM 864 C CA . PRO A 1 113 ? 21.941 2.430 -34.591 1.00 93.38 113 PRO A CA 1
ATOM 865 C C . PRO A 1 113 ? 21.797 2.745 -36.085 1.00 93.38 113 PRO A C 1
ATOM 867 O O . PRO A 1 113 ? 22.127 3.856 -36.494 1.00 93.38 113 PRO A O 1
ATOM 870 N N . GLU A 1 114 ? 21.328 1.805 -36.907 1.00 92.38 114 GLU A N 1
ATOM 871 C CA . GLU A 1 114 ? 21.140 2.012 -38.346 1.00 92.38 114 GLU A CA 1
ATOM 872 C C . GLU A 1 114 ? 19.808 2.708 -38.625 1.00 92.38 114 GLU A C 1
ATOM 874 O O . GLU A 1 114 ? 19.748 3.609 -39.459 1.00 92.38 114 GLU A O 1
ATOM 879 N N . ALA A 1 115 ? 18.758 2.334 -37.891 1.00 93.00 115 ALA A N 1
ATOM 880 C CA . ALA A 1 115 ? 17.446 2.969 -37.986 1.00 93.00 115 ALA A CA 1
ATOM 881 C C . ALA A 1 115 ? 17.313 4.247 -37.135 1.00 93.00 115 ALA A C 1
ATOM 883 O O . ALA A 1 115 ? 16.355 4.996 -37.324 1.00 93.00 115 ALA A O 1
ATOM 884 N N . ILE A 1 116 ? 18.262 4.505 -36.222 1.00 92.38 116 ILE A N 1
ATOM 885 C CA . ILE A 1 116 ? 18.219 5.608 -35.244 1.00 92.38 116 ILE A CA 1
ATOM 886 C C . ILE A 1 116 ? 16.906 5.552 -34.449 1.00 92.38 116 ILE A C 1
ATOM 888 O O . ILE A 1 116 ? 16.154 6.517 -34.339 1.00 92.38 116 ILE A O 1
ATOM 892 N N . SER A 1 117 ? 16.602 4.366 -33.930 1.00 94.19 117 SER A N 1
ATOM 893 C CA . SER A 1 117 ? 15.369 4.095 -33.191 1.00 94.19 117 SER A CA 1
ATOM 894 C C . SER A 1 117 ? 15.652 3.287 -31.934 1.00 94.19 117 SER A C 1
ATOM 896 O O . SER A 1 117 ? 16.684 2.625 -31.837 1.00 94.19 117 SER A O 1
ATOM 898 N N . ALA A 1 118 ? 14.727 3.321 -30.982 1.00 95.06 118 ALA A N 1
ATOM 899 C CA . ALA A 1 118 ? 14.794 2.536 -29.758 1.00 95.06 118 ALA A CA 1
ATOM 900 C C . ALA A 1 118 ? 13.407 1.993 -29.398 1.00 95.06 118 ALA A C 1
ATOM 902 O O . ALA A 1 118 ? 12.398 2.649 -29.662 1.00 95.06 118 ALA A O 1
ATOM 903 N N . ASP A 1 119 ? 13.373 0.815 -28.778 1.00 96.94 119 ASP A N 1
ATOM 904 C CA . ASP A 1 119 ? 12.165 0.205 -28.207 1.00 96.94 119 ASP A CA 1
ATOM 905 C C . ASP A 1 119 ? 12.452 -0.204 -26.752 1.00 96.94 119 ASP A C 1
ATOM 907 O O . ASP A 1 119 ? 12.666 -1.389 -26.464 1.00 96.94 119 ASP A O 1
ATOM 911 N N . PRO A 1 120 ? 12.587 0.772 -25.832 1.00 97.19 120 PRO A N 1
ATOM 912 C CA . PRO A 1 120 ? 13.005 0.492 -24.469 1.00 97.19 120 PRO A CA 1
ATOM 913 C C . PRO A 1 120 ? 11.994 -0.388 -23.741 1.00 97.19 120 PRO A C 1
ATOM 915 O O . PRO A 1 120 ? 10.783 -0.168 -23.793 1.00 97.19 120 PRO A O 1
ATOM 918 N N . ALA A 1 121 ? 12.511 -1.375 -23.017 1.00 97.75 121 ALA A N 1
ATOM 919 C CA . ALA A 1 121 ? 11.703 -2.270 -22.209 1.00 97.75 121 ALA A CA 1
ATOM 920 C C . ALA A 1 121 ? 12.432 -2.695 -20.934 1.00 97.75 121 ALA A C 1
ATOM 922 O O . ALA A 1 121 ? 13.657 -2.792 -20.904 1.00 97.75 121 ALA A O 1
ATOM 923 N N . VAL A 1 122 ? 11.680 -3.058 -19.895 1.00 98.06 122 VAL A N 1
ATOM 924 C CA . VAL A 1 122 ? 12.237 -3.747 -18.726 1.00 98.06 122 VAL A CA 1
ATOM 925 C C . VAL A 1 122 ? 12.849 -5.071 -19.174 1.00 98.06 122 VAL A C 1
ATOM 927 O O . VAL A 1 122 ? 12.166 -5.949 -19.725 1.00 98.06 122 VAL A O 1
ATOM 930 N N . ALA A 1 123 ? 14.147 -5.221 -18.916 1.00 97.62 123 ALA A N 1
ATOM 931 C CA . ALA A 1 123 ? 14.902 -6.407 -19.268 1.00 97.62 123 ALA A CA 1
ATOM 932 C C . ALA A 1 123 ? 14.267 -7.649 -18.608 1.00 97.62 123 ALA A C 1
ATOM 934 O O . ALA A 1 123 ? 13.995 -7.618 -17.406 1.00 97.62 123 ALA A O 1
ATOM 935 N N . PRO A 1 124 ? 14.047 -8.764 -19.338 1.00 96.12 124 PRO A N 1
ATOM 936 C CA . PRO A 1 124 ? 13.361 -9.940 -18.794 1.00 96.12 124 PRO A CA 1
ATOM 937 C C . PRO A 1 124 ? 13.949 -10.456 -17.474 1.00 96.12 124 PRO A C 1
ATOM 939 O O . PRO A 1 124 ? 13.197 -10.763 -16.557 1.00 96.12 124 PRO A O 1
ATOM 942 N N . GLY A 1 125 ? 15.281 -10.470 -17.346 1.00 97.44 125 GLY A N 1
ATOM 943 C CA . GLY A 1 125 ? 15.977 -10.900 -16.126 1.00 97.44 125 GLY A CA 1
ATOM 944 C C . GLY A 1 125 ? 15.939 -9.905 -14.960 1.00 97.44 125 GLY A C 1
ATOM 945 O O . GLY A 1 125 ? 16.471 -10.216 -13.904 1.00 97.44 125 GLY A O 1
ATOM 946 N N . ARG A 1 126 ? 15.352 -8.716 -15.142 1.00 98.06 126 ARG A N 1
ATOM 947 C CA . ARG A 1 126 ? 15.239 -7.657 -14.120 1.00 98.06 126 ARG A CA 1
ATOM 948 C C . ARG A 1 126 ? 13.805 -7.442 -13.641 1.00 98.06 126 ARG A C 1
ATOM 950 O O . ARG A 1 126 ? 13.573 -6.676 -12.712 1.00 98.06 126 ARG A O 1
ATOM 957 N N . ARG A 1 127 ? 12.832 -8.134 -14.239 1.00 97.81 127 ARG A N 1
ATOM 958 C CA . ARG A 1 127 ? 11.410 -8.006 -13.881 1.00 97.81 127 ARG A CA 1
ATOM 959 C C . ARG A 1 127 ? 11.140 -8.398 -12.432 1.00 97.81 127 ARG A C 1
ATOM 961 O O . ARG A 1 127 ? 10.406 -7.688 -11.753 1.00 97.81 127 ARG A O 1
ATOM 968 N N . ASP A 1 128 ? 11.796 -9.445 -11.939 1.00 98.12 128 ASP A N 1
ATOM 969 C CA . ASP A 1 128 ? 11.672 -9.875 -10.541 1.00 98.12 128 ASP A CA 1
ATOM 970 C C . ASP A 1 128 ? 12.242 -8.839 -9.564 1.00 98.12 128 ASP A C 1
ATOM 972 O O . ASP A 1 128 ? 11.655 -8.598 -8.507 1.00 98.12 128 ASP A O 1
ATOM 976 N N . ASP A 1 129 ? 13.340 -8.168 -9.929 1.00 98.19 129 ASP A N 1
ATOM 977 C CA . ASP A 1 129 ? 13.923 -7.091 -9.122 1.00 98.19 129 ASP A CA 1
ATOM 978 C C . ASP A 1 129 ? 12.974 -5.892 -9.036 1.00 98.19 129 ASP A C 1
ATOM 980 O O . ASP A 1 129 ? 12.765 -5.342 -7.950 1.00 98.19 129 ASP A O 1
ATOM 984 N N . VAL A 1 130 ? 12.378 -5.503 -10.169 1.00 98.19 130 VAL A N 1
ATOM 985 C CA . VAL A 1 130 ? 11.374 -4.430 -10.245 1.00 98.19 130 VAL A CA 1
ATOM 986 C C . VAL A 1 130 ? 10.138 -4.808 -9.426 1.00 98.19 130 VAL A C 1
ATOM 988 O O . VAL A 1 130 ? 9.703 -4.019 -8.590 1.00 98.19 130 VAL A O 1
ATOM 991 N N . ALA A 1 131 ? 9.634 -6.038 -9.561 1.00 98.06 131 ALA A N 1
ATOM 992 C CA . ALA A 1 131 ? 8.500 -6.544 -8.786 1.00 98.06 131 ALA A CA 1
ATOM 993 C C . ALA A 1 131 ? 8.796 -6.547 -7.277 1.00 98.06 131 ALA A C 1
ATOM 995 O O . ALA A 1 131 ? 7.986 -6.107 -6.462 1.00 98.06 131 ALA A O 1
ATOM 996 N N . ALA A 1 132 ? 9.974 -7.019 -6.865 1.00 98.31 132 ALA A N 1
ATOM 997 C CA . ALA A 1 132 ? 10.394 -7.012 -5.465 1.00 98.31 132 ALA A CA 1
ATOM 998 C C . ALA A 1 132 ? 10.572 -5.588 -4.916 1.00 98.31 132 ALA A C 1
ATOM 1000 O O . ALA A 1 132 ? 10.344 -5.339 -3.730 1.00 98.31 132 ALA A O 1
ATOM 1001 N N . ARG A 1 133 ? 10.999 -4.640 -5.753 1.00 98.00 133 ARG A N 1
ATOM 1002 C CA . ARG A 1 133 ? 11.128 -3.227 -5.382 1.00 98.00 133 ARG A CA 1
ATOM 1003 C C . ARG A 1 133 ? 9.766 -2.560 -5.224 1.00 98.00 133 ARG A C 1
ATOM 1005 O O . ARG A 1 133 ? 9.566 -1.894 -4.211 1.00 98.00 133 ARG A O 1
ATOM 1012 N N . ALA A 1 134 ? 8.847 -2.798 -6.159 1.00 97.81 134 ALA A N 1
ATOM 1013 C CA . ALA A 1 134 ? 7.468 -2.325 -6.094 1.00 97.81 134 ALA A CA 1
ATOM 1014 C C . ALA A 1 134 ? 6.790 -2.794 -4.802 1.00 97.81 134 ALA A C 1
ATOM 1016 O O . ALA A 1 134 ? 6.373 -1.972 -3.991 1.00 97.81 134 ALA A O 1
ATOM 1017 N N . ARG A 1 135 ? 6.825 -4.105 -4.527 1.00 98.12 135 ARG A N 1
ATOM 1018 C CA . ARG A 1 135 ? 6.253 -4.684 -3.301 1.00 98.12 135 ARG A CA 1
ATOM 1019 C C . ARG A 1 135 ? 6.844 -4.086 -2.025 1.00 98.12 135 ARG A C 1
ATOM 1021 O O . ARG A 1 135 ? 6.101 -3.711 -1.128 1.00 98.12 135 ARG A O 1
ATOM 1028 N N . ARG A 1 136 ? 8.173 -3.959 -1.931 1.00 97.94 136 ARG A N 1
ATOM 1029 C CA . ARG A 1 136 ? 8.820 -3.396 -0.732 1.00 97.94 136 ARG A CA 1
ATOM 1030 C C . ARG A 1 136 ? 8.443 -1.940 -0.483 1.00 97.94 136 ARG A C 1
ATOM 1032 O O . ARG A 1 136 ? 8.202 -1.585 0.664 1.00 97.94 136 ARG A O 1
ATOM 1039 N N . ARG A 1 137 ? 8.412 -1.116 -1.532 1.00 96.69 137 ARG A N 1
ATOM 1040 C CA . ARG A 1 137 ? 8.098 0.312 -1.411 1.00 96.69 137 ARG A CA 1
ATOM 1041 C C . ARG A 1 137 ? 6.621 0.540 -1.096 1.00 96.69 137 ARG A C 1
ATOM 1043 O O . ARG A 1 137 ? 6.304 1.335 -0.229 1.00 96.69 137 ARG A O 1
ATOM 1050 N N . THR A 1 138 ? 5.716 -0.205 -1.722 1.00 94.69 138 THR A N 1
ATOM 1051 C CA . THR A 1 138 ? 4.291 -0.120 -1.375 1.00 94.69 138 THR A CA 1
ATOM 1052 C C . THR A 1 138 ? 4.025 -0.611 0.044 1.00 94.69 138 THR A C 1
ATOM 1054 O O . THR A 1 138 ? 3.284 0.032 0.778 1.00 94.69 138 THR A O 1
ATOM 1057 N N . ALA A 1 139 ? 4.665 -1.703 0.472 1.00 95.31 139 ALA A N 1
ATOM 1058 C CA . ALA A 1 139 ? 4.521 -2.202 1.837 1.00 95.31 139 ALA A CA 1
ATOM 1059 C C . ALA A 1 139 ? 5.104 -1.251 2.898 1.00 95.31 139 ALA A C 1
ATOM 1061 O O . ALA A 1 139 ? 4.591 -1.213 4.009 1.00 95.31 139 ALA A O 1
ATOM 1062 N N . SER A 1 140 ? 6.151 -0.471 2.592 1.00 95.06 140 SER A N 1
ATOM 1063 C CA . SER A 1 140 ? 6.664 0.520 3.552 1.00 95.06 140 SER A CA 1
ATOM 1064 C C . SER A 1 140 ? 5.693 1.671 3.798 1.00 95.06 140 SER A C 1
ATOM 1066 O O . SER A 1 140 ? 5.720 2.263 4.874 1.00 95.06 140 SER A O 1
ATOM 1068 N N . ASP A 1 141 ? 4.851 1.972 2.812 1.00 93.50 141 ASP A N 1
ATOM 1069 C CA . ASP A 1 141 ? 3.929 3.105 2.849 1.00 93.50 141 ASP A CA 1
ATOM 1070 C C . ASP A 1 141 ? 2.533 2.694 3.358 1.00 93.50 141 ASP A C 1
ATOM 1072 O O . ASP A 1 141 ? 1.730 3.548 3.734 1.00 93.50 141 ASP A O 1
ATOM 1076 N N . ALA A 1 142 ? 2.238 1.391 3.393 1.00 92.81 142 ALA A N 1
ATOM 1077 C CA . ALA A 1 142 ? 0.932 0.850 3.742 1.00 92.81 142 ALA A CA 1
ATOM 1078 C C . ALA A 1 142 ? 0.932 0.181 5.126 1.00 92.81 142 ALA A C 1
ATOM 1080 O O . ALA A 1 142 ? 1.634 -0.800 5.373 1.00 92.81 142 ALA A O 1
ATOM 1081 N N . ALA A 1 143 ? 0.090 0.681 6.034 1.00 91.12 143 ALA A N 1
ATOM 1082 C CA . ALA A 1 143 ? -0.059 0.101 7.364 1.00 91.12 143 ALA A CA 1
ATOM 1083 C C . ALA A 1 143 ? -0.559 -1.352 7.290 1.00 91.12 143 ALA A C 1
ATOM 1085 O O . ALA A 1 143 ? -1.460 -1.679 6.517 1.00 91.12 143 ALA A O 1
ATOM 1086 N N . TYR A 1 144 ? 0.029 -2.217 8.120 1.00 94.94 144 TYR A N 1
ATOM 1087 C CA . TYR A 1 144 ? -0.319 -3.637 8.262 1.00 94.94 144 TYR A CA 1
ATOM 1088 C C . TYR A 1 144 ? -0.160 -4.504 7.002 1.00 94.94 144 TYR A C 1
ATOM 1090 O O . TYR A 1 144 ? -0.460 -5.694 7.071 1.00 94.94 144 TYR A O 1
ATOM 1098 N N . ILE A 1 145 ? 0.351 -3.975 5.887 1.00 96.75 145 ILE A N 1
ATOM 1099 C CA . ILE A 1 145 ? 0.626 -4.730 4.658 1.00 96.75 145 ILE A CA 1
ATOM 1100 C C . ILE A 1 145 ? 2.124 -5.022 4.575 1.00 96.75 145 ILE A C 1
ATOM 1102 O O . ILE A 1 145 ? 2.960 -4.135 4.710 1.00 96.75 145 ILE A O 1
ATOM 1106 N N . GLN A 1 146 ? 2.481 -6.282 4.343 1.00 97.38 146 GLN A N 1
ATOM 1107 C CA . GLN A 1 146 ? 3.861 -6.717 4.153 1.00 97.38 146 GLN A CA 1
ATOM 1108 C C . GLN A 1 146 ? 4.150 -6.931 2.665 1.00 97.38 146 GLN A C 1
ATOM 1110 O O . GLN A 1 146 ? 3.251 -7.174 1.862 1.00 97.38 146 GLN A O 1
ATOM 1115 N N . ALA A 1 147 ? 5.429 -6.896 2.281 1.00 97.31 147 ALA A N 1
ATOM 1116 C CA . ALA A 1 147 ? 5.829 -7.094 0.884 1.00 97.31 147 ALA A CA 1
ATOM 1117 C C . ALA A 1 147 ? 5.383 -8.461 0.322 1.00 97.31 147 ALA A C 1
ATOM 1119 O O . ALA A 1 147 ? 5.182 -8.602 -0.880 1.00 97.31 147 ALA A O 1
ATOM 1120 N N . GLU A 1 148 ? 5.225 -9.459 1.189 1.00 97.12 148 GLU A N 1
ATOM 1121 C CA . GLU A 1 148 ? 4.761 -10.813 0.861 1.00 97.12 148 GLU A CA 1
ATOM 1122 C C . GLU A 1 148 ? 3.253 -10.891 0.602 1.00 97.12 148 GLU A C 1
ATOM 1124 O O . GLU A 1 148 ? 2.790 -11.837 -0.031 1.00 97.12 148 GLU A O 1
ATOM 1129 N N . ASP A 1 149 ? 2.491 -9.910 1.089 1.00 98.00 149 ASP A N 1
ATOM 1130 C CA . ASP A 1 149 ? 1.047 -9.837 0.867 1.00 98.00 149 ASP A CA 1
ATOM 1131 C C . ASP A 1 149 ? 0.718 -9.268 -0.517 1.00 98.00 149 ASP A C 1
ATOM 1133 O O . ASP A 1 149 ? -0.408 -9.395 -0.995 1.00 98.00 149 ASP A O 1
ATOM 1137 N N . LEU A 1 150 ? 1.702 -8.641 -1.164 1.00 97.88 150 LEU A N 1
ATOM 1138 C CA . LEU A 1 150 ? 1.546 -7.960 -2.436 1.00 97.88 150 LEU A CA 1
ATOM 1139 C C . LEU A 1 150 ? 1.934 -8.866 -3.608 1.00 97.88 150 LEU A C 1
ATOM 1141 O O . LEU A 1 150 ? 2.972 -9.534 -3.597 1.00 97.88 150 LEU A O 1
ATOM 1145 N N . ASN A 1 151 ? 1.125 -8.817 -4.661 1.00 97.25 151 ASN A N 1
ATOM 1146 C CA . ASN A 1 151 ? 1.477 -9.279 -5.993 1.00 97.25 151 ASN A CA 1
ATOM 1147 C C . ASN A 1 151 ? 1.911 -8.083 -6.848 1.00 97.25 151 ASN A C 1
ATOM 1149 O O . ASN A 1 151 ? 1.381 -6.984 -6.691 1.00 97.25 151 ASN A O 1
ATOM 1153 N N . ALA A 1 152 ? 2.874 -8.300 -7.740 1.00 97.12 152 ALA A N 1
ATOM 1154 C CA . ALA A 1 152 ? 3.308 -7.295 -8.699 1.00 97.12 152 ALA A CA 1
ATOM 1155 C C . ALA A 1 152 ? 3.580 -7.964 -10.048 1.00 97.12 152 ALA A C 1
ATOM 1157 O O . ALA A 1 152 ? 4.480 -8.801 -10.146 1.00 97.12 152 ALA A O 1
ATOM 1158 N N . GLU A 1 153 ? 2.825 -7.590 -11.077 1.00 97.00 153 GLU A N 1
ATOM 1159 C CA . GLU A 1 153 ? 3.070 -8.041 -12.445 1.00 97.00 153 GLU A CA 1
ATOM 1160 C C . GLU A 1 153 ? 3.927 -7.010 -13.177 1.00 97.00 153 GLU A C 1
ATOM 1162 O O . GLU A 1 153 ? 3.610 -5.821 -13.200 1.00 97.00 153 GLU A O 1
ATOM 1167 N N . VAL A 1 154 ? 5.033 -7.466 -13.771 1.00 97.88 154 VAL A N 1
ATOM 1168 C CA . VAL A 1 154 ? 5.972 -6.602 -14.493 1.00 97.88 154 VAL A CA 1
ATOM 1169 C C . VAL A 1 154 ? 6.066 -7.044 -15.944 1.00 97.88 154 VAL A C 1
ATOM 1171 O O . VAL A 1 154 ? 6.588 -8.114 -16.269 1.00 97.88 154 VAL A O 1
ATOM 1174 N N . GLY A 1 155 ? 5.578 -6.183 -16.829 1.00 95.88 155 GLY A N 1
ATOM 1175 C CA . GLY A 1 155 ? 5.668 -6.346 -18.269 1.00 95.88 155 GLY A CA 1
ATOM 1176 C C . GLY A 1 155 ? 6.880 -5.630 -18.873 1.00 95.88 155 GLY A C 1
ATOM 1177 O O . GLY A 1 155 ? 7.723 -5.075 -18.168 1.00 95.88 155 GLY A O 1
ATOM 1178 N N . PRO A 1 156 ? 6.966 -5.583 -20.214 1.00 96.69 156 PRO A N 1
ATOM 1179 C CA . PRO A 1 156 ? 7.983 -4.800 -20.915 1.00 96.69 156 PRO A CA 1
ATOM 1180 C C . PRO A 1 156 ? 7.958 -3.309 -20.557 1.00 96.69 156 PRO A C 1
ATOM 1182 O O . PRO A 1 156 ? 8.992 -2.664 -20.620 1.00 96.69 156 PRO A O 1
ATOM 1185 N N . ARG A 1 157 ? 6.801 -2.763 -20.164 1.00 95.31 157 ARG A N 1
ATOM 1186 C CA . ARG A 1 157 ? 6.607 -1.330 -19.888 1.00 95.31 157 ARG A CA 1
ATOM 1187 C C . ARG A 1 157 ? 6.713 -0.942 -18.408 1.00 95.31 157 ARG A C 1
ATOM 1189 O O . ARG A 1 157 ? 6.389 0.186 -18.067 1.00 95.31 157 ARG A O 1
ATOM 1196 N N . GLY A 1 158 ? 7.142 -1.855 -17.537 1.00 96.56 158 GLY A N 1
ATOM 1197 C CA . GLY A 1 158 ? 7.142 -1.636 -16.087 1.00 96.56 158 GLY A CA 1
ATOM 1198 C C . GLY A 1 158 ? 6.061 -2.444 -15.378 1.00 96.56 158 GLY A C 1
ATOM 1199 O O . GLY A 1 158 ? 5.623 -3.482 -15.879 1.00 96.56 158 GLY A O 1
ATOM 1200 N N . VAL A 1 159 ? 5.674 -1.986 -14.189 1.00 97.38 159 VAL A N 1
ATOM 1201 C CA . VAL A 1 159 ? 4.650 -2.630 -13.356 1.00 97.38 159 VAL A CA 1
ATOM 1202 C C . VAL A 1 159 ? 3.266 -2.386 -13.969 1.00 97.38 159 VAL A C 1
ATOM 1204 O O . VAL A 1 159 ? 2.867 -1.239 -14.138 1.00 97.38 159 VAL A O 1
ATOM 1207 N N . SER A 1 160 ? 2.544 -3.450 -14.323 1.00 94.00 160 SER A N 1
ATOM 1208 C CA . SER A 1 160 ? 1.182 -3.379 -14.879 1.00 94.00 160 SER A CA 1
ATOM 1209 C C . SER A 1 160 ? 0.093 -3.644 -13.844 1.00 94.00 160 SER A C 1
ATOM 1211 O O . SER A 1 160 ? -1.016 -3.139 -13.994 1.00 94.00 160 SER A O 1
ATOM 1213 N N . GLU A 1 161 ? 0.409 -4.408 -12.800 1.00 94.19 161 GLU A N 1
ATOM 1214 C CA . GLU A 1 161 ? -0.495 -4.717 -11.692 1.00 94.19 161 GLU A CA 1
ATOM 1215 C C . GLU A 1 161 ? 0.291 -4.674 -10.382 1.00 94.19 161 GLU A C 1
ATOM 1217 O O . GLU A 1 161 ? 1.419 -5.171 -10.318 1.00 94.19 161 GLU A O 1
ATOM 1222 N N . LEU A 1 162 ? -0.289 -4.069 -9.345 1.00 96.50 162 LEU A N 1
ATOM 1223 C CA . LEU A 1 162 ? 0.286 -4.008 -8.005 1.00 96.50 162 LEU A CA 1
ATOM 1224 C C . LEU A 1 162 ? -0.834 -3.934 -6.971 1.00 96.50 162 LEU A C 1
ATOM 1226 O O . LEU A 1 162 ? -1.580 -2.957 -6.932 1.00 96.50 162 LEU A O 1
ATOM 1230 N N . GLY A 1 163 ? -0.926 -4.947 -6.113 1.00 96.56 163 GLY A N 1
ATOM 1231 C CA . GLY A 1 163 ? -2.002 -5.018 -5.132 1.00 96.56 163 GLY A CA 1
ATOM 1232 C C . GLY A 1 163 ? -1.885 -6.187 -4.166 1.00 96.56 163 GLY A C 1
ATOM 1233 O O . GLY A 1 163 ? -1.028 -7.058 -4.315 1.00 96.56 163 GLY A O 1
ATOM 1234 N N . VAL A 1 164 ? -2.753 -6.211 -3.157 1.00 97.44 164 VAL A N 1
ATOM 1235 C CA . VAL A 1 164 ? -2.856 -7.303 -2.188 1.00 97.44 164 VAL A CA 1
ATOM 1236 C C . VAL A 1 164 ? -3.369 -8.554 -2.892 1.00 97.44 164 VAL A C 1
ATOM 1238 O O . VAL A 1 164 ? -4.485 -8.589 -3.429 1.00 97.44 164 VAL A O 1
ATOM 1241 N N . ALA A 1 165 ? -2.551 -9.603 -2.853 1.00 96.38 165 ALA A N 1
ATOM 1242 C CA . ALA A 1 165 ? -2.874 -10.894 -3.429 1.00 96.38 165 ALA A CA 1
ATOM 1243 C C . ALA A 1 165 ? -4.158 -11.444 -2.795 1.00 96.38 165 ALA A C 1
ATOM 1245 O O . ALA A 1 165 ? -4.311 -11.431 -1.575 1.00 96.38 165 ALA A O 1
ATOM 1246 N N . ALA A 1 166 ? -5.074 -11.974 -3.612 1.00 94.88 166 ALA A N 1
ATOM 1247 C CA . ALA A 1 166 ? -6.384 -12.431 -3.139 1.00 94.88 166 ALA A CA 1
ATOM 1248 C C . ALA A 1 166 ? -6.290 -13.424 -1.964 1.00 94.88 166 ALA A C 1
ATOM 1250 O O . ALA A 1 166 ? -7.031 -13.293 -0.996 1.00 94.88 166 ALA A O 1
ATOM 1251 N N . GLY A 1 167 ? -5.330 -14.355 -2.009 1.00 96.94 167 GLY A N 1
ATOM 1252 C CA . GLY A 1 167 ? -5.095 -15.334 -0.940 1.00 96.94 167 GLY A CA 1
ATOM 1253 C C . GLY A 1 167 ? -4.408 -14.790 0.319 1.00 96.94 167 GLY A C 1
ATOM 1254 O O . GLY A 1 167 ? -4.196 -15.558 1.245 1.00 96.94 167 GLY A O 1
ATOM 1255 N N . ARG A 1 168 ? -4.031 -13.506 0.349 1.00 97.88 168 ARG A N 1
ATOM 1256 C CA . ARG A 1 168 ? -3.354 -12.834 1.476 1.00 97.88 168 ARG A CA 1
ATOM 1257 C C . ARG A 1 168 ? -4.234 -11.791 2.164 1.00 97.88 168 ARG A C 1
ATOM 1259 O O . ARG A 1 168 ? -3.833 -11.220 3.172 1.00 97.88 168 ARG A O 1
ATOM 1266 N N . ARG A 1 169 ? -5.432 -11.526 1.634 1.00 97.62 169 ARG A N 1
ATOM 1267 C CA . ARG A 1 169 ? -6.352 -10.506 2.163 1.00 97.62 169 ARG A CA 1
ATOM 1268 C C . ARG A 1 169 ? -6.786 -10.810 3.595 1.00 97.62 169 ARG A C 1
ATOM 1270 O O . ARG A 1 169 ? -6.785 -9.901 4.415 1.00 97.62 169 ARG A O 1
ATOM 1277 N N . ASP A 1 170 ? -7.045 -12.078 3.906 1.00 97.81 170 ASP A N 1
ATOM 1278 C CA . ASP A 1 170 ? -7.410 -12.514 5.260 1.00 97.81 170 ASP A CA 1
ATOM 1279 C C . ASP A 1 170 ? -6.253 -12.334 6.256 1.00 97.81 170 ASP A C 1
ATOM 1281 O O . ASP A 1 170 ? -6.472 -11.918 7.393 1.00 97.81 170 ASP A O 1
ATOM 1285 N N . ASP A 1 171 ? -5.009 -12.576 5.826 1.00 98.00 171 ASP A N 1
ATOM 1286 C CA . ASP A 1 171 ? -3.820 -12.362 6.660 1.00 98.00 171 ASP A CA 1
ATOM 1287 C C . ASP A 1 171 ? -3.629 -10.872 6.976 1.00 98.00 171 ASP A C 1
ATOM 1289 O O . ASP A 1 171 ? -3.356 -10.499 8.120 1.00 98.00 171 ASP A O 1
ATOM 1293 N N . VAL A 1 172 ? -3.809 -10.006 5.971 1.00 98.19 172 VAL A N 1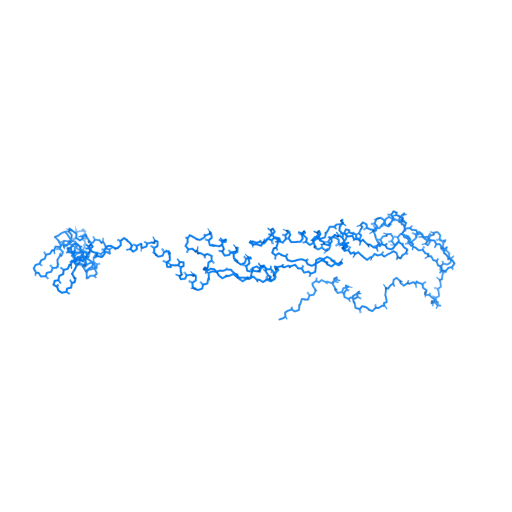
ATOM 1294 C CA . VAL A 1 172 ? -3.767 -8.544 6.137 1.00 98.19 172 VAL A CA 1
ATOM 1295 C C . VAL A 1 172 ? -4.891 -8.076 7.061 1.00 98.19 172 VAL A C 1
ATOM 1297 O O . VAL A 1 172 ? -4.630 -7.309 7.987 1.00 98.19 172 VAL A O 1
ATOM 1300 N N . ALA A 1 173 ? -6.115 -8.572 6.859 1.00 98.00 173 ALA A N 1
ATOM 1301 C CA . ALA A 1 173 ? -7.270 -8.261 7.696 1.00 98.00 173 ALA A CA 1
ATOM 1302 C C . ALA A 1 173 ? -7.019 -8.643 9.161 1.00 98.00 173 ALA A C 1
ATOM 1304 O O . ALA A 1 173 ? -7.186 -7.825 10.064 1.00 98.00 173 ALA A O 1
ATOM 1305 N N . MET A 1 174 ? -6.532 -9.861 9.405 1.00 98.25 174 MET A N 1
ATOM 1306 C CA . MET A 1 174 ? -6.212 -10.338 10.748 1.00 98.25 174 MET A CA 1
ATOM 1307 C C . MET A 1 174 ? -5.116 -9.498 11.409 1.00 98.25 174 MET A C 1
ATOM 1309 O O . MET A 1 174 ? -5.225 -9.160 12.589 1.00 98.25 174 MET A O 1
ATOM 1313 N N . ARG A 1 175 ? -4.072 -9.128 10.659 1.00 97.94 175 ARG A N 1
ATOM 1314 C CA . ARG A 1 175 ? -2.974 -8.299 11.169 1.00 97.94 175 ARG A CA 1
ATOM 1315 C C . ARG A 1 175 ? -3.439 -6.886 11.521 1.00 97.94 175 ARG A C 1
ATOM 1317 O O . ARG A 1 175 ? -3.052 -6.370 12.566 1.00 97.94 175 ARG A O 1
ATOM 1324 N N . ALA A 1 176 ? -4.285 -6.285 10.687 1.00 98.00 176 ALA A N 1
ATOM 1325 C CA . ALA A 1 176 ? -4.888 -4.983 10.959 1.00 98.00 176 ALA A CA 1
ATOM 1326 C C . ALA A 1 176 ? -5.786 -5.032 12.204 1.00 98.00 176 ALA A C 1
ATOM 1328 O O . ALA A 1 176 ? -5.640 -4.200 13.096 1.00 98.00 176 ALA A O 1
ATOM 1329 N N . ALA A 1 177 ? -6.639 -6.054 12.322 1.00 97.94 177 ALA A N 1
ATOM 1330 C CA . ALA A 1 177 ? -7.488 -6.256 13.494 1.00 97.94 177 ALA A CA 1
ATOM 1331 C C . ALA A 1 177 ? -6.674 -6.427 14.790 1.00 97.94 177 ALA A C 1
ATOM 1333 O O . ALA A 1 177 ? -7.024 -5.863 15.823 1.00 97.94 177 ALA A O 1
ATOM 1334 N N . GLN A 1 178 ? -5.557 -7.162 14.742 1.00 98.00 178 GLN A N 1
ATOM 1335 C CA . GLN A 1 178 ? -4.631 -7.284 15.873 1.00 98.00 178 GLN A CA 1
ATOM 1336 C C . GLN A 1 178 ? -3.980 -5.948 16.242 1.00 98.00 178 GLN A C 1
ATOM 1338 O O . GLN A 1 178 ? -3.875 -5.632 17.426 1.00 98.00 178 GLN A O 1
ATOM 1343 N N . GLY A 1 179 ? -3.564 -5.166 15.243 1.00 97.62 179 GLY A N 1
ATOM 1344 C CA . GLY A 1 179 ? -3.017 -3.827 15.443 1.00 97.62 179 GLY A CA 1
ATOM 1345 C C . GLY A 1 179 ? -4.007 -2.907 16.151 1.00 97.62 179 GLY A C 1
ATOM 1346 O O . GLY A 1 179 ? -3.696 -2.383 17.216 1.00 97.62 179 GLY A O 1
ATOM 1347 N N . LEU A 1 180 ? -5.228 -2.796 15.625 1.00 96.75 180 LEU A N 1
ATOM 1348 C CA . LEU A 1 180 ? -6.284 -1.966 16.212 1.00 96.75 180 LEU A CA 1
ATOM 1349 C C . LEU A 1 180 ? -6.676 -2.424 17.621 1.00 96.75 180 LEU A C 1
ATOM 1351 O O . LEU A 1 180 ? -6.853 -1.601 18.517 1.00 96.75 180 LEU A O 1
ATOM 1355 N N . ALA A 1 181 ? -6.765 -3.736 17.850 1.00 97.44 181 ALA A N 1
ATOM 1356 C CA . ALA A 1 181 ? -7.030 -4.275 19.180 1.00 97.44 181 ALA A CA 1
ATOM 1357 C C . ALA A 1 181 ? -5.913 -3.929 20.174 1.00 97.44 181 ALA A C 1
ATOM 1359 O O . ALA A 1 181 ? -6.195 -3.629 21.327 1.00 97.44 181 ALA A O 1
ATOM 1360 N N . SER A 1 182 ? -4.648 -3.905 19.742 1.00 97.25 182 SER A N 1
ATOM 1361 C CA . SER A 1 182 ? -3.529 -3.544 20.623 1.00 97.25 182 SER A CA 1
ATOM 1362 C C . SER A 1 182 ? -3.555 -2.083 21.094 1.00 97.25 182 SER A C 1
ATOM 1364 O O . SER A 1 182 ? -2.969 -1.759 22.125 1.00 97.25 182 SER A O 1
ATOM 1366 N N . GLU A 1 183 ? -4.261 -1.213 20.369 1.00 96.25 183 GLU A N 1
ATOM 1367 C CA . GLU A 1 183 ? -4.429 0.205 20.698 1.00 96.25 183 GLU A CA 1
ATOM 1368 C C . GLU A 1 183 ? -5.628 0.461 21.627 1.00 96.25 183 GLU A C 1
ATOM 1370 O O . GLU A 1 183 ? -5.756 1.557 22.176 1.00 96.25 183 GLU A O 1
ATOM 1375 N N . SER A 1 184 ? -6.495 -0.536 21.841 1.00 95.50 184 SER A N 1
ATOM 1376 C CA . SER A 1 184 ? -7.707 -0.407 22.651 1.00 95.50 184 SER A CA 1
ATOM 1377 C C . SER A 1 184 ? -7.727 -1.420 23.804 1.00 95.50 184 SER A C 1
ATOM 1379 O O . SER A 1 184 ? -7.802 -2.624 23.568 1.00 95.50 184 SER A O 1
ATOM 1381 N N . PRO A 1 185 ? -7.737 -0.969 25.073 1.00 94.81 185 PRO A N 1
ATOM 1382 C CA . PRO A 1 185 ? -7.596 -1.853 26.236 1.00 94.81 185 PRO A CA 1
ATOM 1383 C C . PRO A 1 185 ? -8.744 -2.858 26.412 1.00 94.81 185 PRO A C 1
ATOM 1385 O O . PRO A 1 185 ? -8.582 -3.847 27.123 1.00 94.81 185 PRO A O 1
ATOM 1388 N N . PHE A 1 186 ? -9.896 -2.611 25.783 1.00 96.62 186 PHE A N 1
ATOM 1389 C CA . PHE A 1 186 ? -11.094 -3.447 25.897 1.00 96.62 186 PHE A CA 1
ATOM 1390 C C . PHE A 1 186 ? -11.513 -4.087 24.572 1.00 96.62 186 PHE A C 1
ATOM 1392 O O . PHE A 1 186 ? -12.553 -4.750 24.536 1.00 96.62 186 PHE A O 1
ATOM 1399 N N . ALA A 1 187 ? -10.767 -3.877 23.485 1.00 97.94 187 ALA A N 1
ATOM 1400 C CA . ALA A 1 187 ? -11.065 -4.497 22.200 1.00 97.94 187 ALA A CA 1
ATOM 1401 C C . ALA A 1 187 ? -10.223 -5.748 21.976 1.00 97.94 187 ALA A C 1
ATOM 1403 O O . ALA A 1 187 ? -9.053 -5.822 22.338 1.00 97.94 187 ALA A O 1
ATOM 1404 N N . GLU A 1 188 ? -10.836 -6.736 21.342 1.00 97.81 188 GLU A N 1
ATOM 1405 C CA . GLU A 1 188 ? -10.176 -7.937 20.863 1.00 97.81 188 GLU A CA 1
ATOM 1406 C C . GLU A 1 188 ? -10.149 -7.917 19.328 1.00 97.81 188 GLU A C 1
ATOM 1408 O O . GLU A 1 188 ? -10.999 -7.280 18.701 1.00 97.81 188 GLU A O 1
ATOM 1413 N N . PRO A 1 189 ? -9.225 -8.648 18.678 1.00 97.75 189 PRO A N 1
ATOM 1414 C CA . PRO A 1 189 ? -9.155 -8.672 17.216 1.00 97.75 189 PRO A CA 1
ATOM 1415 C C . PRO A 1 189 ? -10.484 -9.068 16.552 1.00 97.75 189 PRO A C 1
ATOM 1417 O O . PRO A 1 189 ? -10.829 -8.549 15.498 1.00 97.75 189 PRO A O 1
ATOM 1420 N N . GLY A 1 190 ? -11.266 -9.950 17.186 1.00 97.12 190 GLY A N 1
ATOM 1421 C CA . GLY A 1 190 ? -12.564 -10.407 16.674 1.00 97.12 190 GLY A CA 1
ATOM 1422 C C . GLY A 1 190 ? -13.709 -9.389 16.762 1.00 97.12 190 GLY A C 1
ATOM 1423 O O . GLY A 1 190 ? -14.827 -9.711 16.358 1.00 97.12 190 GLY A O 1
ATOM 1424 N N . ASP A 1 191 ? -13.470 -8.196 17.306 1.00 98.12 191 ASP A N 1
ATOM 1425 C CA . ASP A 1 191 ? -14.465 -7.120 17.358 1.00 98.12 191 ASP A CA 1
ATOM 1426 C C . ASP A 1 191 ? -14.421 -6.215 16.126 1.00 98.12 191 ASP A C 1
ATOM 1428 O O . ASP A 1 191 ? -15.399 -5.518 15.837 1.00 98.12 191 ASP A O 1
ATOM 1432 N N . PHE A 1 192 ? -13.315 -6.260 15.382 1.00 98.25 192 PHE A N 1
ATOM 1433 C CA . PHE A 1 192 ? -13.097 -5.449 14.195 1.00 98.25 192 PHE A CA 1
ATOM 1434 C C . PHE A 1 192 ? -13.549 -6.170 12.924 1.00 98.25 192 PHE A C 1
ATOM 1436 O O . PHE A 1 192 ? -13.303 -7.362 12.740 1.00 98.25 192 PHE A O 1
ATOM 1443 N N . GLY A 1 193 ? -14.195 -5.424 12.033 1.00 97.56 193 GLY A N 1
ATOM 1444 C CA . GLY A 1 193 ? -14.395 -5.793 10.638 1.00 97.56 193 GLY A CA 1
ATOM 1445 C C . GLY A 1 193 ? -13.340 -5.081 9.804 1.00 97.56 193 GLY A C 1
ATOM 1446 O O . GLY A 1 193 ? -13.203 -3.863 9.913 1.00 97.56 193 GLY A O 1
ATOM 1447 N N . ILE A 1 194 ? -12.572 -5.840 9.021 1.00 98.12 194 ILE A N 1
ATOM 1448 C CA . ILE A 1 194 ? -11.546 -5.296 8.128 1.00 98.12 194 ILE A CA 1
ATOM 1449 C C . ILE A 1 194 ? -11.843 -5.771 6.711 1.00 98.12 194 ILE A C 1
ATOM 1451 O O . ILE A 1 194 ? -11.766 -6.969 6.432 1.00 98.12 194 ILE A O 1
ATOM 1455 N N . ASP A 1 195 ? -12.126 -4.829 5.820 1.00 97.38 195 ASP A N 1
ATOM 1456 C CA . ASP A 1 195 ? -12.300 -5.103 4.400 1.00 97.38 195 ASP A CA 1
ATOM 1457 C C . ASP A 1 195 ? -11.002 -4.798 3.657 1.00 97.38 195 ASP A C 1
ATOM 1459 O O . ASP A 1 195 ? -10.477 -3.682 3.699 1.00 97.38 195 ASP A O 1
ATOM 1463 N N . VAL A 1 196 ? -10.479 -5.803 2.953 1.00 97.44 196 VAL A N 1
ATOM 1464 C CA . VAL A 1 196 ? -9.237 -5.696 2.182 1.00 97.44 196 VAL A CA 1
ATOM 1465 C C . VAL A 1 196 ? -9.534 -5.923 0.705 1.00 97.44 196 VAL A C 1
ATOM 1467 O O . VAL A 1 196 ? -9.914 -7.015 0.277 1.00 97.44 196 VAL A O 1
ATOM 1470 N N . GLY A 1 197 ? -9.351 -4.872 -0.086 1.00 94.31 197 GLY A N 1
ATOM 1471 C CA . GLY A 1 197 ? -9.425 -4.898 -1.539 1.00 94.31 197 GLY A CA 1
ATOM 1472 C C . GLY A 1 197 ? -8.074 -5.185 -2.193 1.00 94.31 197 GLY A C 1
ATOM 1473 O O . GLY A 1 197 ? -7.069 -5.467 -1.546 1.00 94.31 197 GLY A O 1
ATOM 1474 N N . GLU A 1 198 ? -8.038 -5.085 -3.520 1.00 94.06 198 GLU A N 1
ATOM 1475 C CA . GLU A 1 198 ? -6.796 -5.202 -4.293 1.00 94.06 198 GLU A CA 1
ATOM 1476 C C . GLU A 1 198 ? -5.809 -4.078 -3.963 1.00 94.06 198 GLU A C 1
ATOM 1478 O O . GLU A 1 198 ? -4.617 -4.320 -3.840 1.00 94.06 198 GLU A O 1
ATOM 1483 N N . SER A 1 199 ? -6.293 -2.859 -3.730 1.00 91.88 199 SER A N 1
ATOM 1484 C CA . SER A 1 199 ? -5.433 -1.711 -3.424 1.00 91.88 199 SER A CA 1
ATOM 1485 C C . SER A 1 199 ? -5.010 -1.612 -1.951 1.00 91.88 199 SER A C 1
ATOM 1487 O O . SER A 1 199 ? -4.261 -0.702 -1.608 1.00 91.88 199 SER A O 1
ATOM 1489 N N . GLY A 1 200 ? -5.473 -2.514 -1.079 1.00 94.94 200 GLY A N 1
ATOM 1490 C CA . GLY A 1 200 ? -5.201 -2.477 0.360 1.00 94.94 200 GLY A CA 1
ATOM 1491 C C . GLY A 1 200 ? -6.465 -2.507 1.216 1.00 94.94 200 GLY A C 1
ATOM 1492 O O . GLY A 1 200 ? -7.516 -2.962 0.770 1.00 94.94 200 GLY A O 1
ATOM 1493 N N . ILE A 1 201 ? -6.351 -2.039 2.460 1.00 95.81 201 ILE A N 1
ATOM 1494 C CA . ILE A 1 201 ? -7.473 -1.945 3.404 1.00 95.81 201 ILE A CA 1
ATOM 1495 C C . ILE A 1 201 ? -8.416 -0.830 2.937 1.00 95.81 201 ILE A C 1
ATOM 1497 O O . ILE A 1 201 ? -7.994 0.316 2.789 1.00 95.81 201 ILE A O 1
ATOM 1501 N N . THR A 1 202 ? -9.679 -1.168 2.685 1.00 95.75 202 THR A N 1
ATOM 1502 C CA . THR A 1 202 ? -10.715 -0.223 2.244 1.00 95.75 202 THR A CA 1
ATOM 1503 C C . THR A 1 202 ? -11.617 0.232 3.380 1.00 95.75 202 THR A C 1
ATOM 1505 O O . THR A 1 202 ? -12.104 1.357 3.335 1.00 95.75 202 THR A O 1
ATOM 1508 N N . ASP A 1 203 ? -11.825 -0.625 4.380 1.00 95.69 203 ASP A N 1
ATOM 1509 C CA . ASP A 1 203 ? -12.571 -0.302 5.594 1.00 95.69 203 ASP A CA 1
ATOM 1510 C C . ASP A 1 203 ? -11.954 -1.018 6.797 1.00 95.69 203 ASP A C 1
ATOM 1512 O O . ASP A 1 203 ? -11.448 -2.138 6.676 1.00 95.69 203 ASP A O 1
ATOM 1516 N N . ALA A 1 204 ? -11.952 -0.350 7.946 1.00 96.56 204 ALA A N 1
ATOM 1517 C CA . ALA A 1 204 ? -11.438 -0.901 9.189 1.00 96.56 204 ALA A CA 1
ATOM 1518 C C . ALA A 1 204 ? -12.106 -0.222 10.384 1.00 96.56 204 ALA A C 1
ATOM 1520 O O . ALA A 1 204 ? -11.929 0.977 10.612 1.00 96.56 204 ALA A O 1
ATOM 1521 N N . GLY A 1 205 ? -12.844 -0.994 11.175 1.00 96.38 205 GLY A N 1
ATOM 1522 C CA . GLY A 1 205 ? -13.558 -0.458 12.327 1.00 96.38 205 GLY A CA 1
ATOM 1523 C C . GLY A 1 205 ? -14.193 -1.536 13.188 1.00 96.38 205 GLY A C 1
ATOM 1524 O O . GLY A 1 205 ? -14.147 -2.723 12.866 1.00 96.38 205 GLY A O 1
ATOM 1525 N N . LEU A 1 206 ? -14.774 -1.125 14.314 1.00 97.38 206 LEU A N 1
ATOM 1526 C CA . LEU A 1 206 ? -15.580 -2.026 15.130 1.00 97.38 206 LEU A CA 1
ATOM 1527 C C . LEU A 1 206 ? -16.833 -2.430 14.354 1.00 97.38 206 LEU A C 1
ATOM 1529 O O . LEU A 1 206 ? -17.512 -1.597 13.760 1.00 97.38 206 LEU A O 1
ATOM 1533 N N . THR A 1 207 ? -17.161 -3.714 14.403 1.00 97.62 207 THR A N 1
ATOM 1534 C CA . THR A 1 207 ? -18.484 -4.182 13.982 1.00 97.62 207 THR A CA 1
ATOM 1535 C C . THR A 1 207 ? -19.532 -3.778 15.019 1.00 97.62 207 THR A C 1
ATOM 1537 O O . THR A 1 207 ? -19.209 -3.661 16.201 1.00 97.62 207 THR A O 1
ATOM 1540 N N . ASP A 1 208 ? -20.811 -3.699 14.639 1.00 96.12 208 ASP A N 1
ATOM 1541 C CA . ASP A 1 208 ? -21.916 -3.446 15.586 1.00 96.12 208 ASP A CA 1
ATOM 1542 C C . ASP A 1 208 ? -21.918 -4.409 16.786 1.00 96.12 208 ASP A C 1
ATOM 1544 O O . ASP A 1 208 ? -22.360 -4.077 17.886 1.00 96.12 208 ASP A O 1
ATOM 1548 N N . THR A 1 209 ? -21.484 -5.653 16.565 1.00 96.94 209 THR A N 1
ATOM 1549 C CA . THR A 1 209 ? -21.378 -6.653 17.635 1.00 96.94 209 THR A CA 1
ATOM 1550 C C . THR A 1 209 ? -20.117 -6.433 18.464 1.00 96.94 209 THR A C 1
ATOM 1552 O O . THR A 1 209 ? -20.166 -6.565 19.686 1.00 96.94 209 THR A O 1
ATOM 1555 N N . GLY A 1 210 ? -19.006 -6.083 17.816 1.00 97.12 210 GLY A N 1
ATOM 1556 C CA . GLY A 1 210 ? -17.742 -5.758 18.464 1.00 97.12 210 GLY A CA 1
ATOM 1557 C C . GLY A 1 210 ? -17.851 -4.552 19.388 1.00 97.12 210 GLY A C 1
ATOM 1558 O O . GLY A 1 210 ? -17.447 -4.639 20.542 1.00 97.12 210 GLY A O 1
ATOM 1559 N N . GLU A 1 211 ? -18.497 -3.474 18.944 1.00 97.62 211 GLU A N 1
ATOM 1560 C CA . GLU A 1 211 ? -18.755 -2.288 19.767 1.00 97.62 211 GLU A CA 1
ATOM 1561 C C . GLU A 1 211 ? -19.502 -2.651 21.057 1.00 97.62 211 GLU A C 1
ATOM 1563 O O . GLU A 1 211 ? -19.069 -2.298 22.154 1.00 97.62 211 GLU A O 1
ATOM 1568 N N . ARG A 1 212 ? -20.568 -3.457 20.959 1.00 97.38 212 ARG A N 1
ATOM 1569 C CA . ARG A 1 212 ? -21.317 -3.920 22.141 1.00 97.38 212 ARG A CA 1
ATOM 1570 C C . ARG A 1 212 ? -20.452 -4.736 23.099 1.00 97.38 212 ARG A C 1
ATOM 1572 O O . ARG A 1 212 ? -20.607 -4.598 24.309 1.00 97.38 212 ARG A O 1
ATOM 1579 N N . ARG A 1 213 ? -19.561 -5.593 22.587 1.00 97.38 213 ARG A N 1
ATOM 1580 C CA . ARG A 1 213 ? -18.649 -6.389 23.427 1.00 97.38 213 ARG A CA 1
ATOM 1581 C C . ARG A 1 213 ? -17.598 -5.520 24.108 1.00 97.38 213 ARG A C 1
ATOM 1583 O O . ARG A 1 213 ? -17.343 -5.722 25.291 1.00 97.38 213 ARG A O 1
ATOM 1590 N N . VAL A 1 214 ? -17.031 -4.549 23.391 1.00 97.12 214 VAL A N 1
ATOM 1591 C CA . VAL A 1 214 ? -16.082 -3.570 23.940 1.00 97.12 214 VAL A CA 1
ATOM 1592 C C . VAL A 1 214 ? -16.727 -2.801 25.088 1.00 97.12 214 VAL A C 1
ATOM 1594 O O . VAL A 1 214 ? -16.177 -2.785 26.187 1.00 97.12 214 VAL A O 1
ATOM 1597 N N . VAL A 1 215 ? -17.926 -2.253 24.872 1.00 95.94 215 VAL A N 1
ATOM 1598 C CA . VAL A 1 215 ? -18.684 -1.534 25.907 1.00 95.94 215 VAL A CA 1
ATOM 1599 C C . VAL A 1 215 ? -19.009 -2.443 27.093 1.00 95.94 215 VAL A C 1
ATOM 1601 O O . VAL A 1 215 ? -18.851 -2.028 28.236 1.00 95.94 215 VAL A O 1
ATOM 1604 N N . ALA A 1 216 ? -19.412 -3.696 26.856 1.00 94.06 216 ALA A N 1
ATOM 1605 C CA . ALA A 1 216 ? -19.694 -4.642 27.936 1.00 94.06 216 ALA A CA 1
ATOM 1606 C C . ALA A 1 216 ? -18.450 -4.956 28.786 1.00 94.06 216 ALA A C 1
ATOM 1608 O O . ALA A 1 216 ? -18.543 -4.988 30.010 1.00 94.06 216 ALA A O 1
ATOM 1609 N N . ARG A 1 217 ? -17.281 -5.151 28.160 1.00 94.50 217 ARG A N 1
ATOM 1610 C CA . ARG A 1 217 ? -16.016 -5.370 28.883 1.00 94.50 217 ARG A CA 1
ATOM 1611 C C . ARG A 1 217 ? -15.568 -4.127 29.643 1.00 94.50 217 ARG A C 1
ATOM 1613 O O . ARG A 1 217 ? -15.109 -4.254 30.775 1.00 94.50 217 ARG A O 1
ATOM 1620 N N . GLN A 1 218 ? -15.733 -2.943 29.055 1.00 94.44 218 GLN A N 1
ATOM 1621 C CA . GLN A 1 218 ? -15.472 -1.688 29.752 1.00 94.44 218 GLN A CA 1
ATOM 1622 C C . GLN A 1 218 ? -16.377 -1.553 30.983 1.00 94.44 218 GLN A C 1
ATOM 1624 O O . GLN A 1 218 ? -15.876 -1.315 32.079 1.00 94.44 218 GLN A O 1
ATOM 1629 N N . PHE A 1 219 ? -17.682 -1.783 30.826 1.00 91.81 219 PHE A N 1
ATOM 1630 C CA . PHE A 1 219 ? -18.641 -1.728 31.926 1.00 91.81 219 PHE A CA 1
ATOM 1631 C C . PHE A 1 219 ? -18.283 -2.712 33.045 1.00 91.81 219 PHE A C 1
ATOM 1633 O O . PHE A 1 219 ? -18.182 -2.306 34.194 1.00 91.81 219 PHE A O 1
ATOM 1640 N N . GLU A 1 220 ? -17.985 -3.974 32.723 1.00 90.12 220 GLU A N 1
ATOM 1641 C CA . GLU A 1 220 ? -17.554 -4.964 33.724 1.00 90.12 220 GLU A CA 1
ATOM 1642 C C . GLU A 1 220 ? -16.274 -4.531 34.460 1.00 90.12 220 GLU A C 1
ATOM 1644 O O . GLU A 1 220 ? -16.120 -4.795 35.651 1.00 90.12 220 GLU A O 1
ATOM 1649 N N . SER A 1 221 ? -15.361 -3.829 33.780 1.00 91.06 221 SER A N 1
ATOM 1650 C CA . SER A 1 221 ? -14.142 -3.309 34.410 1.00 91.06 221 SER A CA 1
ATOM 1651 C C . SER A 1 221 ? -14.397 -2.140 35.371 1.00 91.06 221 SER A C 1
ATOM 1653 O O . SER A 1 221 ? -13.693 -2.009 36.372 1.00 91.06 221 SER A O 1
ATOM 1655 N N . GLU A 1 222 ? -15.406 -1.309 35.091 1.00 88.62 222 GLU A N 1
ATOM 1656 C CA . GLU A 1 222 ? -15.786 -0.146 35.905 1.00 88.62 222 GLU A CA 1
ATOM 1657 C C . GLU A 1 222 ? -16.749 -0.526 37.040 1.00 88.62 222 GLU A C 1
ATOM 1659 O O . GLU A 1 222 ? -16.717 0.073 38.117 1.00 88.62 222 GLU A O 1
ATOM 1664 N N . THR A 1 223 ? -17.565 -1.563 36.837 1.00 84.56 223 THR A N 1
ATOM 1665 C CA . THR A 1 223 ? -18.514 -2.095 37.820 1.00 84.56 223 THR A CA 1
ATOM 1666 C C . THR A 1 223 ? -18.310 -3.600 38.034 1.00 84.56 223 THR A C 1
ATOM 1668 O O . THR A 1 223 ? -19.186 -4.384 37.660 1.00 84.56 223 THR A O 1
ATOM 1671 N N . PRO A 1 224 ? -17.192 -4.041 38.650 1.00 76.31 224 PRO A N 1
ATOM 1672 C CA . PRO A 1 224 ? -16.941 -5.464 38.843 1.00 76.31 224 PRO A CA 1
ATOM 1673 C C . PRO A 1 224 ? -18.052 -6.069 39.695 1.00 76.31 224 PRO A C 1
ATOM 1675 O O . PRO A 1 224 ? -18.183 -5.746 40.881 1.00 76.31 224 PRO A O 1
ATOM 1678 N N . LEU A 1 225 ? -18.851 -6.967 39.119 1.00 71.94 225 LEU A N 1
ATOM 1679 C CA . LEU A 1 225 ? -19.968 -7.581 39.842 1.00 71.94 225 LEU A CA 1
ATOM 1680 C C . LEU A 1 225 ? -19.482 -8.467 40.998 1.00 71.94 225 LEU A C 1
ATOM 1682 O O . LEU A 1 225 ? -20.231 -8.721 41.935 1.00 71.94 225 LEU A O 1
ATOM 1686 N N . SER A 1 226 ? -18.204 -8.865 40.997 1.00 66.12 226 SER A N 1
ATOM 1687 C CA . SER A 1 226 ? -17.547 -9.529 42.129 1.00 66.12 226 SER A CA 1
ATOM 1688 C C . SER A 1 226 ? -17.482 -8.676 43.400 1.00 66.12 226 SER A C 1
ATOM 1690 O O . SER A 1 226 ? -17.305 -9.225 44.483 1.00 66.12 226 SER A O 1
ATOM 1692 N N . ASN A 1 227 ? -17.601 -7.350 43.279 1.00 64.38 227 ASN A N 1
ATOM 1693 C CA . ASN A 1 227 ? -17.661 -6.436 44.421 1.00 64.38 227 ASN A CA 1
ATOM 1694 C C . ASN A 1 227 ? -19.090 -6.257 44.951 1.00 64.38 227 ASN A C 1
ATOM 1696 O O . ASN A 1 227 ? -19.286 -5.623 45.987 1.00 64.38 227 ASN A O 1
ATOM 1700 N N . VAL A 1 228 ? -20.090 -6.798 44.252 1.00 66.69 228 VAL A N 1
ATOM 1701 C CA . VAL A 1 228 ? -21.469 -6.826 44.728 1.00 66.69 228 VAL A CA 1
ATOM 1702 C C . VAL A 1 228 ? -21.629 -8.080 45.576 1.00 66.69 228 VAL A C 1
ATOM 1704 O O . VAL A 1 228 ? -21.770 -9.181 45.053 1.00 66.69 228 VAL A O 1
ATOM 1707 N N . ASP A 1 229 ? -21.598 -7.915 46.896 1.00 70.00 229 ASP A N 1
ATOM 1708 C CA . ASP A 1 229 ? -21.987 -8.967 47.831 1.00 70.00 229 ASP A CA 1
ATOM 1709 C C . ASP A 1 229 ? -23.502 -8.871 48.100 1.00 70.00 229 ASP A C 1
ATOM 1711 O O . ASP A 1 229 ? -23.929 -8.028 48.897 1.00 70.00 229 ASP A O 1
ATOM 1715 N N . PRO A 1 230 ? -24.345 -9.708 47.461 1.00 66.69 230 PRO A N 1
ATOM 1716 C CA . PRO A 1 230 ? -25.783 -9.689 47.709 1.00 66.69 230 PRO A CA 1
ATOM 1717 C C . PRO A 1 230 ? -26.124 -10.131 49.138 1.00 66.69 230 PRO A C 1
ATOM 1719 O O . PRO A 1 230 ? -27.182 -9.774 49.645 1.00 66.69 230 PRO A O 1
ATOM 1722 N N . SER A 1 231 ? -25.239 -10.880 49.804 1.00 70.12 231 SER A N 1
ATOM 1723 C CA . SER A 1 231 ? -25.442 -11.337 51.180 1.00 70.12 231 SER A CA 1
ATOM 1724 C C . SER A 1 231 ? -25.095 -10.275 52.224 1.00 70.12 231 SER A C 1
ATOM 1726 O O . SER A 1 231 ? -25.618 -10.326 53.332 1.00 70.12 231 SER A O 1
ATOM 1728 N N . ALA A 1 232 ? -24.299 -9.262 51.865 1.00 71.00 232 ALA A N 1
ATOM 1729 C CA . ALA A 1 232 ? -24.010 -8.133 52.750 1.00 71.00 232 ALA A CA 1
ATOM 1730 C C . ALA A 1 232 ? -25.226 -7.217 52.972 1.00 71.00 232 ALA A C 1
ATOM 1732 O O . ALA A 1 232 ? -25.280 -6.502 53.971 1.00 71.00 232 ALA A O 1
ATOM 1733 N N . GLY A 1 233 ? -26.186 -7.212 52.041 1.00 71.75 233 GLY A N 1
ATOM 1734 C CA . GLY A 1 233 ? -27.374 -6.357 52.097 1.00 71.75 233 GLY A CA 1
ATOM 1735 C C . GLY A 1 233 ? -28.689 -7.093 52.332 1.00 71.75 233 GLY A C 1
ATOM 1736 O O . GLY A 1 233 ? -29.713 -6.428 52.464 1.00 71.75 233 GLY A O 1
ATOM 1737 N N . LEU A 1 234 ? -28.685 -8.428 52.376 1.00 79.81 234 LEU A N 1
ATOM 1738 C CA . LEU A 1 234 ? -29.896 -9.240 52.492 1.00 79.81 234 LEU A CA 1
ATOM 1739 C C . LEU A 1 234 ? -29.822 -10.182 53.694 1.00 79.81 234 LEU A C 1
ATOM 1741 O O . LEU A 1 234 ? -28.869 -10.943 53.845 1.00 79.81 234 LEU A O 1
ATOM 1745 N N . ALA A 1 235 ? -30.867 -10.169 54.515 1.00 79.19 235 ALA A N 1
ATOM 1746 C CA . ALA A 1 235 ? -31.102 -11.137 55.575 1.00 79.19 235 ALA A CA 1
ATOM 1747 C C . ALA A 1 235 ? -32.235 -12.086 55.161 1.00 79.19 235 ALA A C 1
ATOM 1749 O O . ALA A 1 235 ? -33.178 -11.697 54.475 1.00 79.19 235 ALA A O 1
ATOM 1750 N N . ALA A 1 236 ? -32.145 -13.356 55.555 1.00 79.81 236 ALA A N 1
ATOM 1751 C CA . ALA A 1 236 ? -33.252 -14.289 55.368 1.00 79.81 236 ALA A CA 1
ATOM 1752 C C . ALA A 1 236 ? -34.364 -13.976 56.383 1.00 79.81 236 ALA A C 1
ATOM 1754 O O . ALA A 1 236 ? -34.092 -13.928 57.583 1.00 79.81 236 ALA A O 1
ATOM 1755 N N . ALA A 1 237 ? -35.602 -13.822 55.913 1.00 79.81 237 ALA A N 1
ATOM 1756 C CA . ALA A 1 237 ? -36.756 -13.494 56.745 1.00 79.81 237 ALA A CA 1
ATOM 1757 C C . ALA A 1 237 ? -37.991 -14.295 56.327 1.00 79.81 237 ALA A C 1
ATOM 1759 O O . ALA A 1 237 ? -38.523 -14.135 55.226 1.00 79.81 237 ALA A O 1
ATOM 1760 N N . GLY A 1 238 ? -38.455 -15.172 57.223 1.00 80.56 238 GLY A N 1
ATOM 1761 C CA . GLY A 1 238 ? -39.596 -16.053 56.966 1.00 80.56 238 GLY A CA 1
ATOM 1762 C C . GLY A 1 238 ? -39.404 -16.895 55.699 1.00 80.56 238 GLY A C 1
ATOM 1763 O O . GLY A 1 238 ? -38.437 -17.647 55.597 1.00 80.56 238 GLY A O 1
ATOM 1764 N N . ASP A 1 239 ? -40.318 -16.738 54.738 1.00 81.81 239 ASP A N 1
ATOM 1765 C CA . ASP A 1 239 ? -40.306 -17.437 53.445 1.00 81.81 239 ASP A CA 1
ATOM 1766 C C . ASP A 1 239 ? -39.504 -16.692 52.346 1.00 81.81 239 ASP A C 1
ATOM 1768 O O . ASP A 1 239 ? -39.585 -17.058 51.171 1.00 81.81 239 ASP A O 1
ATOM 1772 N N . GLY A 1 240 ? -38.746 -15.636 52.683 1.00 79.75 240 GLY A N 1
ATOM 1773 C CA . GLY A 1 240 ? -38.051 -14.784 51.709 1.00 79.75 240 GLY A CA 1
ATOM 1774 C C . GLY A 1 240 ? -36.782 -14.090 52.222 1.00 79.75 240 GLY A C 1
ATOM 1775 O O . GLY A 1 240 ? -36.113 -14.563 53.141 1.00 79.75 240 GLY A O 1
ATOM 1776 N N . PHE A 1 241 ? -36.436 -12.969 51.583 1.00 79.81 241 PHE A N 1
ATOM 1777 C CA . PHE A 1 241 ? -35.297 -12.115 51.934 1.00 79.81 241 PHE A CA 1
ATOM 1778 C C . PHE A 1 241 ? -35.788 -10.704 52.274 1.00 79.81 241 PHE A C 1
ATOM 1780 O O . PHE A 1 241 ? -36.658 -10.174 51.581 1.00 79.81 241 PHE A O 1
ATOM 1787 N N . GLU A 1 242 ? -35.200 -10.096 53.297 1.00 82.62 242 GLU A N 1
ATOM 1788 C CA . GLU A 1 242 ? -35.365 -8.686 53.658 1.00 82.62 242 GLU A CA 1
ATOM 1789 C C . GLU A 1 242 ? -34.020 -7.956 53.579 1.00 82.62 242 GLU A C 1
ATOM 1791 O O . GLU A 1 242 ? -32.966 -8.588 53.481 1.00 82.62 242 GLU A O 1
ATOM 1796 N N . LEU A 1 243 ? -34.038 -6.624 53.590 1.00 80.31 243 LEU A N 1
ATOM 1797 C CA . LEU A 1 243 ? -32.808 -5.839 53.653 1.00 80.31 243 LEU A CA 1
ATOM 1798 C C . LEU A 1 243 ? -32.192 -5.956 55.051 1.00 80.31 243 LEU A C 1
ATOM 1800 O O . LEU A 1 243 ? -32.881 -5.837 56.059 1.00 80.31 243 LEU A O 1
ATOM 1804 N N . ALA A 1 244 ? -30.886 -6.197 55.123 1.00 76.56 244 ALA A N 1
ATOM 1805 C CA . ALA A 1 244 ? -30.187 -6.329 56.396 1.00 76.56 244 ALA A CA 1
ATOM 1806 C C . ALA A 1 244 ? -29.742 -4.956 56.927 1.00 76.56 244 ALA A C 1
ATOM 1808 O O . ALA A 1 244 ? -28.904 -4.309 56.297 1.00 76.56 244 ALA A O 1
ATOM 1809 N N . GLY A 1 245 ? -30.234 -4.552 58.106 1.00 75.38 245 GLY A N 1
ATOM 1810 C CA . GLY A 1 245 ? -29.731 -3.422 58.909 1.00 75.38 245 GLY A CA 1
ATOM 1811 C C . GLY A 1 245 ? -29.341 -2.189 58.084 1.00 75.38 245 GLY A C 1
ATOM 1812 O O . GLY A 1 245 ? -30.198 -1.520 57.516 1.00 75.38 245 GLY A O 1
ATOM 1813 N N . THR A 1 246 ? -28.029 -1.954 57.936 1.00 77.00 246 THR A N 1
ATOM 1814 C CA . THR A 1 246 ? -27.468 -0.795 57.207 1.00 77.00 246 THR A CA 1
ATOM 1815 C C . THR A 1 246 ? -27.908 -0.662 55.742 1.00 77.00 246 THR A C 1
ATOM 1817 O O . THR A 1 246 ? -27.762 0.413 55.159 1.00 77.00 246 THR A O 1
ATOM 1820 N N . ALA A 1 247 ? -28.404 -1.727 55.103 1.00 80.62 247 ALA A N 1
ATOM 1821 C CA . ALA A 1 247 ? -28.974 -1.660 53.758 1.00 80.62 247 ALA A CA 1
ATOM 1822 C C . ALA A 1 247 ? -30.390 -1.058 53.754 1.00 80.62 247 ALA A C 1
ATOM 1824 O O . ALA A 1 247 ? -30.745 -0.347 52.812 1.00 80.62 247 ALA A O 1
ATOM 1825 N N . ASP A 1 248 ? -31.167 -1.299 54.811 1.00 84.25 248 ASP A N 1
ATOM 1826 C CA . ASP A 1 248 ? -32.506 -0.736 54.988 1.00 84.25 248 ASP A CA 1
ATOM 1827 C C . ASP A 1 248 ? -32.413 0.742 55.406 1.00 84.25 248 ASP A C 1
ATOM 1829 O O . ASP A 1 248 ? -33.073 1.598 54.812 1.00 84.25 248 ASP A O 1
ATOM 1833 N N . ASP A 1 249 ? -31.451 1.076 56.279 1.00 86.19 249 ASP A N 1
ATOM 1834 C CA . ASP A 1 249 ? -31.094 2.465 56.609 1.00 86.19 249 ASP A CA 1
ATOM 1835 C C . ASP A 1 249 ? -30.655 3.248 55.360 1.00 86.19 249 ASP A C 1
ATOM 1837 O O . ASP A 1 249 ? -31.074 4.386 55.135 1.00 86.19 249 ASP A O 1
ATOM 1841 N N . ARG A 1 250 ? -29.848 2.626 54.484 1.00 85.94 250 ARG A N 1
ATOM 1842 C CA . ARG A 1 250 ? -29.436 3.217 53.197 1.00 85.94 250 ARG A CA 1
ATOM 1843 C C . ARG A 1 250 ? -30.624 3.486 52.285 1.00 85.94 250 ARG A C 1
ATOM 1845 O O . ARG A 1 250 ? -30.677 4.535 51.644 1.00 85.94 250 ARG A O 1
ATOM 1852 N N . LEU A 1 251 ? -31.569 2.552 52.199 1.00 88.38 251 LEU A N 1
ATOM 1853 C CA . LEU A 1 251 ? -32.774 2.736 51.397 1.00 88.38 251 LEU A CA 1
ATOM 1854 C C . LEU A 1 251 ? -33.653 3.860 51.963 1.00 88.38 251 LEU A C 1
ATOM 1856 O O . LEU A 1 251 ? -34.178 4.670 51.197 1.00 88.38 251 LEU A O 1
ATOM 1860 N N . ALA A 1 252 ? -33.789 3.934 53.287 1.00 89.12 252 ALA A N 1
ATOM 1861 C CA . ALA A 1 252 ? -34.513 4.999 53.966 1.00 89.12 252 ALA A CA 1
ATOM 1862 C C . ALA A 1 252 ? -33.875 6.374 53.717 1.00 89.12 252 ALA A C 1
ATOM 1864 O O . ALA A 1 252 ? -34.587 7.306 53.341 1.00 89.12 252 ALA A O 1
ATOM 1865 N N . ALA A 1 253 ? -32.546 6.483 53.818 1.00 90.62 253 ALA A N 1
ATOM 1866 C CA . ALA A 1 253 ? -31.803 7.691 53.461 1.00 90.62 253 ALA A CA 1
ATOM 1867 C C . ALA A 1 253 ? -32.102 8.135 52.023 1.00 90.62 253 ALA A C 1
ATOM 1869 O O . ALA A 1 253 ? -32.522 9.269 51.804 1.00 90.62 253 ALA A O 1
ATOM 1870 N N . ARG A 1 254 ? -32.016 7.222 51.046 1.00 90.25 254 ARG A N 1
ATOM 1871 C CA . ARG A 1 254 ? -32.337 7.529 49.640 1.00 90.25 254 ARG A CA 1
ATOM 1872 C C . ARG A 1 254 ? -33.773 8.007 49.434 1.00 90.25 254 ARG A C 1
ATOM 1874 O O . ARG A 1 254 ? -34.005 8.904 48.625 1.00 90.25 254 ARG A O 1
ATOM 1881 N N . ARG A 1 255 ? -34.738 7.423 50.148 1.00 90.88 255 ARG A N 1
ATOM 1882 C CA . ARG A 1 255 ? -36.136 7.876 50.097 1.00 90.88 255 ARG A CA 1
ATOM 188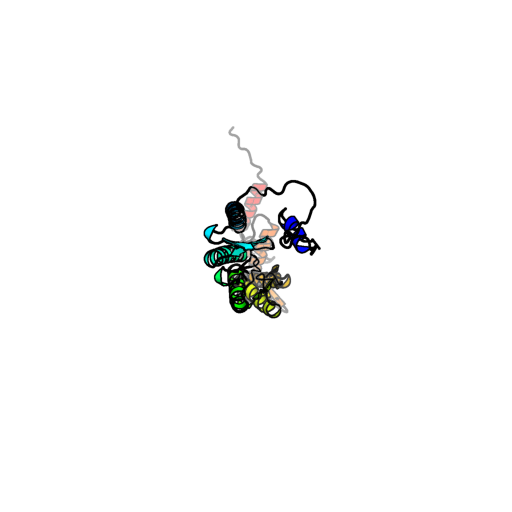3 C C . ARG A 1 255 ? -36.280 9.289 50.653 1.00 90.88 255 ARG A C 1
ATOM 1885 O O . ARG A 1 255 ? -36.899 10.117 50.000 1.00 90.88 255 ARG A O 1
ATOM 1892 N N . PHE A 1 256 ? -35.653 9.598 51.788 1.00 92.75 256 PHE A N 1
ATOM 1893 C CA . PHE A 1 256 ? -35.691 10.951 52.346 1.00 92.75 256 PHE A CA 1
ATOM 1894 C C . PHE A 1 256 ? -35.006 11.992 51.454 1.00 92.75 256 PHE A C 1
ATOM 1896 O O . PHE A 1 256 ? -35.551 13.083 51.303 1.00 92.75 256 PHE A O 1
ATOM 1903 N N . GLU A 1 257 ? -33.869 11.670 50.827 1.00 93.44 257 GLU A N 1
ATOM 1904 C CA . GLU A 1 257 ? -33.225 12.544 49.830 1.00 93.44 257 GLU A CA 1
ATOM 1905 C C . GLU A 1 257 ? -34.198 12.877 48.688 1.00 93.44 257 GLU A C 1
ATOM 1907 O O . GLU A 1 257 ? -34.402 14.046 48.357 1.00 93.44 257 GLU A O 1
ATOM 1912 N N . SER A 1 258 ? -34.863 11.853 48.143 1.00 92.25 258 SER A N 1
ATOM 1913 C CA . SER A 1 258 ? -35.823 12.002 47.046 1.00 92.25 258 SER A CA 1
ATOM 1914 C C . SER A 1 258 ? -37.094 12.762 47.444 1.00 92.25 258 SER A C 1
ATOM 1916 O O . SER A 1 258 ? -37.586 13.572 46.662 1.00 92.25 258 SER A O 1
ATOM 1918 N N . ASP A 1 259 ? -37.649 12.494 48.627 1.00 91.31 259 ASP A N 1
ATOM 1919 C CA . ASP A 1 259 ? -38.952 13.025 49.049 1.00 91.31 259 ASP A CA 1
ATOM 1920 C C . ASP A 1 259 ? -38.858 14.455 49.593 1.00 91.31 259 ASP A C 1
ATOM 1922 O O . ASP A 1 259 ? -39.791 15.247 49.450 1.00 91.31 259 ASP A O 1
ATOM 1926 N N . ILE A 1 260 ? -37.747 14.789 50.253 1.00 88.44 260 ILE A N 1
ATOM 1927 C CA . ILE A 1 260 ? -37.563 16.086 50.912 1.00 88.44 260 ILE A CA 1
ATOM 1928 C C . ILE A 1 260 ? -36.935 17.098 49.950 1.00 88.44 260 ILE A C 1
ATOM 1930 O O . ILE A 1 260 ? -37.223 18.289 50.058 1.00 88.44 260 ILE A O 1
ATOM 1934 N N . GLY A 1 261 ? -36.075 16.652 49.025 1.00 82.81 261 GLY A N 1
ATOM 1935 C CA . GLY A 1 261 ? -35.423 17.507 48.025 1.00 82.81 261 GLY A CA 1
ATOM 1936 C C . GLY A 1 261 ? -34.411 18.517 48.588 1.00 82.81 261 GLY A C 1
ATOM 1937 O O . GLY A 1 261 ? -33.801 19.254 47.820 1.00 82.81 261 GLY A O 1
ATOM 1938 N N . THR A 1 262 ? -34.224 18.566 49.913 1.00 88.62 262 THR A N 1
ATOM 1939 C CA . THR A 1 262 ? -33.198 19.382 50.590 1.00 88.62 262 THR A CA 1
ATOM 1940 C C . THR A 1 262 ? -31.806 18.759 50.490 1.00 88.62 262 THR A C 1
ATOM 1942 O O . THR A 1 262 ? -30.823 19.489 50.511 1.00 88.62 262 THR A O 1
ATOM 1945 N N . PHE A 1 263 ? -31.728 17.433 50.376 1.00 90.00 263 PHE A N 1
ATOM 1946 C CA . PHE A 1 263 ? -30.475 16.685 50.334 1.00 90.00 263 PHE A CA 1
ATOM 1947 C C . PHE A 1 263 ? -30.198 16.176 48.919 1.00 90.00 263 PHE A C 1
ATOM 1949 O O . PHE A 1 263 ? -31.091 15.658 48.244 1.00 90.00 263 PHE A O 1
ATOM 1956 N N . GLY A 1 264 ? -28.950 16.304 48.482 1.00 86.62 264 GLY A N 1
ATOM 1957 C CA . GLY A 1 264 ? -28.426 15.670 47.282 1.00 86.62 264 GLY A CA 1
ATOM 1958 C C . GLY A 1 264 ? -28.287 14.154 47.433 1.00 86.62 264 GLY A C 1
ATOM 1959 O O . GLY A 1 264 ? -28.361 13.590 48.520 1.00 86.62 264 GLY A O 1
ATOM 1960 N N . SER A 1 265 ? -28.063 13.472 46.309 1.00 87.25 265 SER A N 1
ATOM 1961 C CA . SER A 1 265 ? -27.850 12.025 46.305 1.00 87.25 265 SER A CA 1
ATOM 1962 C C . SER A 1 265 ? -26.579 11.635 47.074 1.00 87.25 265 SER A C 1
ATOM 1964 O O . SER A 1 265 ? -25.480 11.797 46.552 1.00 87.25 265 SER A O 1
ATOM 1966 N N . GLY A 1 266 ? -26.736 10.974 48.223 1.00 88.06 266 GLY A N 1
ATOM 1967 C CA . GLY A 1 266 ? -25.657 10.441 49.058 1.00 88.06 266 GLY A CA 1
ATOM 1968 C C . GLY A 1 266 ? -25.197 11.408 50.146 1.00 88.06 266 GLY A C 1
ATOM 1969 O O . GLY A 1 266 ? -24.104 11.231 50.677 1.00 88.06 266 GLY A O 1
ATOM 1970 N N . GLU A 1 267 ? -25.989 12.440 50.434 1.00 90.88 267 GLU A N 1
ATOM 1971 C CA . GLU A 1 267 ? -25.701 13.421 51.481 1.00 90.88 267 GLU A CA 1
ATOM 1972 C C . GLU A 1 267 ? -26.194 12.983 52.861 1.00 90.88 267 GLU A C 1
ATOM 1974 O O . GLU A 1 267 ? -25.626 13.426 53.856 1.00 90.88 267 GLU A O 1
ATOM 1979 N N . LEU A 1 268 ? -27.213 12.120 52.936 1.00 91.19 268 LEU A N 1
ATOM 1980 C CA . LEU A 1 268 ? -27.636 11.535 54.206 1.00 91.19 268 LEU A CA 1
ATOM 1981 C C . LEU A 1 268 ? -26.758 10.330 54.545 1.00 91.19 268 LEU A C 1
ATOM 1983 O O . LEU A 1 268 ? -26.718 9.356 53.789 1.00 91.19 268 LEU A O 1
ATOM 1987 N N . ASP A 1 269 ? -26.097 10.375 55.702 1.00 90.88 269 ASP A N 1
ATOM 1988 C CA . ASP A 1 269 ? -25.365 9.235 56.245 1.00 90.88 269 ASP A CA 1
ATOM 1989 C C . ASP A 1 269 ? -26.350 8.239 56.890 1.00 90.88 269 ASP A C 1
ATOM 1991 O O . ASP A 1 269 ? -26.973 8.553 57.908 1.00 90.88 269 ASP A O 1
ATOM 1995 N N . PRO A 1 270 ? -26.495 7.018 56.349 1.00 88.00 270 PRO A N 1
ATOM 1996 C CA . PRO A 1 270 ? -27.421 6.017 56.871 1.00 88.00 270 PRO A CA 1
ATOM 1997 C C . PRO A 1 270 ? -27.194 5.666 58.345 1.00 88.00 270 PRO A C 1
ATOM 1999 O O . PRO A 1 270 ? -28.148 5.316 59.028 1.00 88.00 270 PRO A O 1
ATOM 2002 N N . GLU A 1 271 ? -25.957 5.749 58.847 1.00 88.00 271 GLU A N 1
ATOM 2003 C CA . GLU A 1 271 ? -25.635 5.330 60.219 1.00 88.00 271 GLU A CA 1
ATOM 2004 C C . GLU A 1 271 ? -25.945 6.403 61.270 1.00 88.00 271 GLU A C 1
ATOM 2006 O O . GLU A 1 271 ? -26.134 6.085 62.447 1.00 88.00 271 GLU A O 1
ATOM 2011 N N . SER A 1 272 ? -25.979 7.678 60.873 1.00 90.88 272 SER A N 1
ATOM 2012 C CA . SER A 1 272 ? -26.085 8.803 61.809 1.00 90.88 272 SER A CA 1
ATOM 2013 C C . SER A 1 272 ? -27.278 9.724 61.552 1.00 90.88 272 SER A C 1
ATOM 2015 O O . SER A 1 272 ? -27.806 10.316 62.501 1.00 90.88 272 SER A O 1
ATOM 2017 N N . ASP A 1 273 ? -27.751 9.802 60.308 1.00 93.06 273 ASP A N 1
ATOM 2018 C CA . ASP A 1 273 ? -28.865 10.658 59.902 1.00 93.06 273 ASP A CA 1
ATOM 2019 C C . ASP A 1 273 ? -30.206 9.928 59.839 1.00 93.06 273 ASP A C 1
ATOM 2021 O O . ASP A 1 273 ? -31.257 10.578 59.804 1.00 93.06 273 ASP A O 1
ATOM 2025 N N . ILE A 1 274 ? -30.193 8.597 59.886 1.00 92.12 274 ILE A N 1
ATOM 2026 C CA . ILE A 1 274 ? -31.387 7.754 59.924 1.00 92.12 274 ILE A CA 1
ATOM 2027 C C . ILE A 1 274 ? -31.511 7.111 61.299 1.00 92.12 274 ILE A C 1
ATOM 2029 O O . ILE A 1 274 ? -30.534 6.712 61.926 1.00 92.12 274 ILE A O 1
ATOM 2033 N N . ARG A 1 275 ? -32.742 7.049 61.801 1.00 91.31 275 ARG A N 1
ATOM 2034 C CA . ARG A 1 275 ? -33.073 6.301 63.010 1.00 91.31 275 ARG A CA 1
ATOM 2035 C C . ARG A 1 275 ? -34.305 5.448 62.771 1.00 91.31 275 ARG A C 1
ATOM 2037 O O . ARG A 1 275 ? -35.275 5.908 62.162 1.00 91.31 275 ARG A O 1
ATOM 2044 N N . ASP A 1 276 ? -34.267 4.248 63.322 1.00 88.88 276 ASP A N 1
ATOM 2045 C CA . ASP A 1 276 ? -35.409 3.349 63.360 1.00 88.88 276 ASP A CA 1
ATOM 2046 C C . ASP A 1 276 ? -36.442 3.823 64.401 1.00 88.88 276 ASP A C 1
ATOM 2048 O O . ASP A 1 276 ? -36.113 4.459 65.415 1.00 88.88 276 ASP A O 1
ATOM 2052 N N . THR A 1 277 ? -37.713 3.565 64.125 1.00 89.06 277 THR A N 1
ATOM 2053 C CA . THR A 1 277 ? -38.868 3.895 64.960 1.00 89.06 277 THR A CA 1
ATOM 2054 C C . THR A 1 277 ? -39.906 2.786 64.848 1.00 89.06 277 THR A C 1
ATOM 2056 O O . THR A 1 277 ? -39.932 2.040 63.876 1.00 89.06 277 THR A O 1
ATOM 2059 N N . ASP A 1 278 ? -40.842 2.729 65.794 1.00 84.50 278 ASP A N 1
ATOM 2060 C CA . ASP A 1 278 ? -41.908 1.718 65.770 1.00 84.50 278 ASP A CA 1
ATOM 2061 C C . ASP A 1 278 ? -42.810 1.797 64.511 1.00 84.50 278 ASP A C 1
ATOM 2063 O O . ASP A 1 278 ? -43.543 0.855 64.214 1.00 84.50 278 ASP A O 1
ATOM 2067 N N . GLU A 1 279 ? -42.762 2.909 63.765 1.00 87.94 279 GLU A N 1
ATOM 2068 C CA . GLU A 1 279 ? -43.522 3.155 62.529 1.00 87.94 279 GLU A CA 1
ATOM 2069 C C . GLU A 1 279 ? -42.656 3.054 61.250 1.00 87.94 279 GLU A C 1
ATOM 2071 O O . GLU A 1 279 ? -43.141 3.343 60.154 1.00 87.94 279 GLU A O 1
ATOM 2076 N N . GLY A 1 280 ? -41.386 2.646 61.366 1.00 87.12 280 GLY A N 1
ATOM 2077 C CA . GLY A 1 280 ? -40.403 2.604 60.278 1.00 87.12 280 GLY A CA 1
ATOM 2078 C C . GLY A 1 280 ? -39.277 3.620 60.480 1.00 87.12 280 GLY A C 1
ATOM 2079 O O . GLY A 1 280 ? -38.876 3.899 61.603 1.00 87.12 280 GLY A O 1
ATOM 2080 N N . PHE A 1 281 ? -38.770 4.233 59.412 1.00 92.12 281 PHE A N 1
ATOM 2081 C CA . PHE A 1 281 ? -37.611 5.128 59.506 1.00 92.12 281 PHE A CA 1
ATOM 2082 C C . PHE A 1 281 ? -37.986 6.600 59.685 1.00 92.12 281 PHE A C 1
ATOM 2084 O O . PHE A 1 281 ? -38.966 7.090 59.124 1.00 92.12 281 PHE A O 1
ATOM 2091 N N . ALA A 1 282 ? -37.153 7.337 60.420 1.00 92.50 282 ALA A N 1
ATOM 2092 C CA . ALA A 1 282 ? -37.242 8.787 60.550 1.00 92.50 282 ALA A CA 1
ATOM 2093 C C . ALA A 1 282 ? -35.858 9.443 60.466 1.00 92.50 282 ALA A C 1
ATOM 2095 O O . ALA A 1 282 ? -34.845 8.831 60.792 1.00 92.50 282 ALA A O 1
ATOM 2096 N N . LEU A 1 283 ? -35.822 10.734 60.121 1.00 92.25 283 LEU A N 1
ATOM 2097 C CA . LEU A 1 283 ? -34.592 11.520 60.226 1.00 92.25 283 LEU A CA 1
ATOM 2098 C C . LEU A 1 283 ? -34.145 11.648 61.689 1.00 92.25 283 LEU A C 1
ATOM 2100 O O . LEU A 1 283 ? -34.939 11.971 62.596 1.00 92.25 283 LEU A O 1
ATOM 2104 N N . ALA A 1 284 ? -32.850 11.462 61.910 1.00 93.69 284 ALA A N 1
ATOM 2105 C CA . ALA A 1 284 ? -32.174 11.795 63.148 1.00 93.69 284 ALA A CA 1
ATOM 2106 C C . ALA A 1 284 ? -32.224 13.309 63.406 1.00 93.69 284 ALA A C 1
ATOM 2108 O O . ALA A 1 284 ? -32.564 14.122 62.546 1.00 93.69 284 ALA A O 1
ATOM 2109 N N . GLU A 1 285 ? -31.931 13.704 64.641 1.00 91.12 285 GLU A N 1
ATOM 2110 C CA . GLU A 1 285 ? -32.120 15.085 65.096 1.00 91.12 285 GLU A CA 1
ATOM 2111 C C . GLU A 1 285 ? -31.266 16.108 64.322 1.00 91.12 285 GLU A C 1
ATOM 2113 O O . GLU A 1 285 ? -31.677 17.259 64.176 1.00 91.12 285 GLU A O 1
ATOM 2118 N N . GLY A 1 286 ? -30.093 15.696 63.827 1.00 90.31 286 GLY A N 1
ATOM 2119 C CA . GLY A 1 286 ? -29.209 16.523 63.000 1.00 90.31 286 GLY A CA 1
ATOM 2120 C C . GLY A 1 286 ? -29.839 16.852 61.647 1.00 90.31 286 GLY A C 1
ATOM 2121 O O . GLY A 1 286 ? -30.154 18.014 61.385 1.00 90.31 286 GLY A O 1
ATOM 2122 N N . ALA A 1 287 ? -30.105 15.826 60.837 1.00 89.81 287 ALA A N 1
ATOM 2123 C CA . ALA A 1 287 ? -30.768 15.967 59.542 1.00 89.81 287 ALA A CA 1
ATOM 2124 C C . ALA A 1 287 ? -32.147 16.642 59.651 1.00 89.81 287 ALA A C 1
ATOM 2126 O O . ALA A 1 287 ? -32.481 17.528 58.866 1.00 89.81 287 ALA A O 1
ATOM 2127 N N . ARG A 1 288 ? -32.941 16.322 60.683 1.00 92.31 288 ARG A N 1
ATOM 2128 C CA . ARG A 1 288 ? -34.255 16.954 60.894 1.00 92.31 288 ARG A CA 1
ATOM 2129 C C . ARG A 1 288 ? -34.150 18.459 61.141 1.00 92.31 288 ARG A C 1
ATOM 2131 O O . ARG A 1 288 ? -34.985 19.213 60.644 1.00 92.31 288 ARG A O 1
ATOM 2138 N N . ARG A 1 289 ? -33.131 18.907 61.884 1.00 91.44 289 ARG A N 1
ATOM 2139 C CA . ARG A 1 289 ? -32.865 20.339 62.084 1.00 91.44 289 ARG A CA 1
ATOM 2140 C C . ARG A 1 289 ? -32.482 21.038 60.786 1.00 91.44 289 ARG A C 1
ATOM 2142 O O . ARG A 1 289 ? -32.921 22.163 60.588 1.00 91.44 289 ARG A O 1
ATOM 2149 N N . GLN A 1 290 ? -31.731 20.383 59.903 1.00 88.69 290 GLN A N 1
ATOM 2150 C CA . GLN A 1 290 ? -31.387 20.951 58.595 1.00 88.69 290 GLN A CA 1
ATOM 2151 C C . GLN A 1 290 ? -32.624 21.127 57.710 1.00 88.69 290 GLN A C 1
ATOM 2153 O O . GLN A 1 290 ? -32.832 22.207 57.171 1.00 88.69 290 GLN A O 1
ATOM 2158 N N . VAL A 1 291 ? -33.512 20.129 57.650 1.00 89.75 291 VAL A N 1
ATOM 2159 C CA . VAL A 1 291 ? -34.791 20.253 56.924 1.00 89.75 291 VAL A CA 1
ATOM 2160 C C . VAL A 1 291 ? -35.669 21.351 57.523 1.00 89.75 291 VAL A C 1
ATOM 2162 O O . VAL A 1 291 ? -36.302 22.114 56.797 1.00 89.75 291 VAL A O 1
ATOM 2165 N N . ALA A 1 292 ? -35.718 21.454 58.854 1.00 88.56 292 ALA A N 1
ATOM 2166 C CA . ALA A 1 292 ? -36.459 22.517 59.525 1.00 88.56 292 ALA A CA 1
ATOM 2167 C C . ALA A 1 292 ? -35.876 23.905 59.216 1.00 88.56 292 ALA A C 1
ATOM 2169 O O . ALA A 1 292 ? -36.644 24.830 58.973 1.00 88.56 292 ALA A O 1
ATOM 2170 N N . ALA A 1 293 ? -34.548 24.040 59.182 1.00 88.50 293 ALA A N 1
ATOM 2171 C CA . ALA A 1 293 ? -33.873 25.274 58.796 1.00 88.50 293 ALA A CA 1
ATOM 2172 C C . ALA A 1 293 ? -34.166 25.638 57.333 1.00 88.50 293 ALA A C 1
ATOM 2174 O O . ALA A 1 293 ? -34.606 26.750 57.080 1.00 88.50 293 ALA A O 1
ATOM 2175 N N . ALA A 1 294 ? -34.053 24.689 56.398 1.00 86.00 294 ALA A N 1
ATOM 2176 C CA . ALA A 1 294 ? -34.366 24.915 54.986 1.00 86.00 294 ALA A CA 1
ATOM 2177 C C . ALA A 1 294 ? -35.824 25.367 54.773 1.00 86.00 294 ALA A C 1
ATOM 2179 O O . ALA A 1 294 ? -36.089 26.294 54.012 1.00 86.00 294 ALA A O 1
ATOM 2180 N N . ARG A 1 295 ? -36.781 24.771 55.500 1.00 85.38 295 ARG A N 1
ATOM 2181 C CA . ARG A 1 295 ? -38.192 25.198 55.467 1.00 85.38 295 ARG A CA 1
ATOM 2182 C C . ARG A 1 295 ? -38.419 26.572 56.090 1.00 85.38 295 ARG A C 1
ATOM 2184 O O . ARG A 1 295 ? -39.313 27.289 55.653 1.00 85.38 295 ARG A O 1
ATOM 2191 N N . LEU A 1 296 ? -37.673 26.916 57.139 1.00 85.06 296 LEU A N 1
ATOM 2192 C CA . LEU A 1 296 ? -37.742 28.244 57.747 1.00 85.06 296 LEU A CA 1
ATOM 2193 C C . LEU A 1 296 ? -37.161 29.299 56.805 1.00 85.06 296 LEU A C 1
ATOM 2195 O O . LEU A 1 296 ? -37.791 30.337 56.651 1.00 85.06 296 LEU A O 1
ATOM 2199 N N . ASP A 1 297 ? -36.047 29.017 56.132 1.00 83.25 297 ASP A N 1
ATOM 2200 C CA . ASP A 1 297 ? -35.459 29.901 55.119 1.00 83.25 297 ASP A CA 1
ATOM 2201 C C . ASP A 1 297 ? -36.414 30.126 53.937 1.00 83.25 297 ASP A C 1
ATOM 2203 O O . ASP A 1 297 ? -36.533 31.241 53.440 1.00 83.25 297 ASP A O 1
ATOM 2207 N N . GLU A 1 298 ? -37.170 29.105 53.525 1.00 81.38 298 GLU A N 1
ATOM 2208 C CA . GLU A 1 298 ? -38.197 29.251 52.485 1.00 81.38 298 GLU A CA 1
ATOM 2209 C C . GLU A 1 298 ? -39.404 30.094 52.953 1.00 81.38 298 GLU A C 1
ATOM 2211 O O . GLU A 1 298 ? -40.008 30.828 52.169 1.00 81.38 298 GLU A O 1
ATOM 2216 N N . GLN A 1 299 ? -39.761 30.020 54.241 1.00 78.19 299 GLN A N 1
ATOM 2217 C CA . GLN A 1 299 ? -40.878 30.777 54.824 1.00 78.19 299 GLN A CA 1
ATOM 2218 C C . GLN A 1 299 ? -40.504 32.211 55.213 1.00 78.19 299 GLN A C 1
ATOM 2220 O O . GLN A 1 299 ? -41.362 33.098 55.190 1.00 78.19 299 GLN A O 1
ATOM 2225 N N . VAL A 1 300 ? -39.246 32.456 55.579 1.00 72.44 300 VAL A N 1
ATOM 2226 C CA . VAL A 1 300 ? -38.723 33.790 55.867 1.00 72.44 300 VAL A CA 1
ATOM 2227 C C . VAL A 1 300 ? -38.301 34.411 54.543 1.00 72.44 300 VAL A C 1
ATOM 2229 O O . VAL A 1 300 ? -37.137 34.402 54.159 1.00 72.44 300 VAL A O 1
ATOM 2232 N N . THR A 1 301 ? -39.269 34.984 53.831 1.00 61.28 301 THR A N 1
ATOM 2233 C CA . THR A 1 301 ? -38.951 35.879 52.717 1.00 61.28 301 THR A CA 1
ATOM 2234 C C . THR A 1 301 ? -38.080 37.008 53.267 1.00 61.28 301 THR A C 1
ATOM 2236 O O . THR A 1 301 ? -38.462 37.642 54.254 1.00 61.28 301 THR A O 1
ATOM 2239 N N . GLU A 1 302 ? -36.900 37.185 52.667 1.00 60.88 302 GLU A N 1
ATOM 2240 C CA . GLU A 1 302 ? -35.846 38.146 53.007 1.00 60.88 302 GLU A CA 1
ATOM 2241 C C . GLU A 1 302 ? -36.425 39.404 53.669 1.00 60.88 302 GLU A C 1
ATOM 2243 O O . GLU A 1 302 ? -37.008 40.279 53.026 1.00 60.88 302 GLU A O 1
ATOM 2248 N N . THR A 1 303 ? -36.369 39.445 55.002 1.00 55.12 303 THR A N 1
ATOM 2249 C CA . THR A 1 303 ? -36.875 40.593 55.747 1.00 55.12 303 THR A CA 1
ATOM 2250 C C . THR A 1 303 ? -35.824 41.679 55.618 1.00 55.12 303 THR A C 1
ATOM 2252 O O . THR A 1 303 ? -34.803 41.641 56.299 1.00 55.12 303 THR A O 1
ATOM 2255 N N . ASP A 1 304 ? -36.066 42.614 54.705 1.00 54.47 304 ASP A N 1
ATOM 2256 C CA . ASP A 1 304 ? -35.225 43.784 54.478 1.00 54.47 304 ASP A CA 1
ATOM 2257 C C . ASP A 1 304 ? -35.251 44.674 55.733 1.00 54.47 304 ASP A C 1
ATOM 2259 O O . ASP A 1 304 ? -36.166 45.475 55.956 1.00 54.47 304 ASP A O 1
ATOM 2263 N N . VAL A 1 305 ? -34.286 44.465 56.633 1.00 58.75 305 VAL A N 1
ATOM 2264 C CA . VAL A 1 305 ? -34.143 45.260 57.856 1.00 58.75 305 VAL A CA 1
ATOM 2265 C C . VAL A 1 305 ? -33.404 46.550 57.505 1.00 58.75 305 VAL A C 1
ATOM 2267 O O . VAL A 1 305 ? -32.211 46.707 57.761 1.00 58.75 305 VAL A O 1
ATOM 2270 N N . GLY A 1 306 ? -34.118 47.487 56.883 1.00 53.22 306 GLY A N 1
ATOM 2271 C CA . GLY A 1 306 ? -33.611 48.836 56.649 1.00 53.22 306 GLY A CA 1
ATOM 2272 C C . GLY A 1 306 ? -33.371 49.570 57.981 1.00 53.22 306 GLY A C 1
ATOM 2273 O O . GLY A 1 306 ? -34.220 49.493 58.874 1.00 53.22 306 GLY A O 1
ATOM 2274 N N . PRO A 1 307 ? -32.241 50.283 58.157 1.00 58.91 307 PRO A N 1
ATOM 2275 C CA . PRO A 1 307 ? -31.981 51.042 59.376 1.00 58.91 307 PRO A CA 1
ATOM 2276 C C . PRO A 1 307 ? -32.976 52.206 59.493 1.00 58.91 307 PRO A C 1
ATOM 2278 O O . PRO A 1 307 ? -33.036 53.064 58.610 1.00 58.91 307 PRO A O 1
ATOM 2281 N N . GLY A 1 308 ? -33.764 52.204 60.573 1.00 47.50 308 GLY A N 1
ATOM 2282 C CA . GLY A 1 308 ? -34.633 53.315 60.978 1.00 47.50 308 GLY A CA 1
ATOM 2283 C C . GLY A 1 308 ? -33.889 54.415 61.722 1.00 47.50 308 GLY A C 1
ATOM 2284 O O . GLY A 1 308 ? -32.880 54.097 62.394 1.00 47.50 308 GLY A O 1
#

Foldseek 3Di:
DDDPDDPDPVVVVVVVVVVPPPDDPPPPPPPPDPDDDDPPVQPPVNVQQVVLVVLCVVLVHDSVQKDWDQDPSGIFIFGDPRRQVVSLQSQLCVLQVPAPQRDSVQKDQCADRRSRDTDIFGDPVCQVVSQLSLLCVLQVVAPLRHSVQWGWDQDRSGTPAIFGDPVCQVVSLLSLLCVVQVVQPQADSVQWDWDADRHGTPDIDGDPVRVVSSVVSVVCVVPVCVPDDVVVQWDDDDPGIDGPDLNLLLVVQQVCCVPLVLDDDPRQDSVAQWDADPVGIDGDPVVVVSSVVVVVVVVPDPPPPDDD

Secondary structure (DSSP, 8-state):
-------STTHHHHHHHHT-----S----------S---TTS-HHHHHHHHHHHHHHHTT--GGGEEEEEETTEEEEEE-HHHHHHHHHHHHHHHHHHSTT--GGGEE--EETTTTEE--EE-GGGHHHHHHHHHHHHHHHSTT--GGGEEEEEETTEEEEEEE-GGGHHHHHHHHHHHHHHH-TT--GGGEEEEEETTEEEEEEE-HHHHHHHHHHHHHHHS-GGG--TTTSEEEETTEEEE-THHHHHHHHHHHHHHH-SS-TT-S-TTTTEEEETTEEEE-HHHHHHHHHHHHHHHS--------

Sequence (308 aa):
MPENQPTTDRARRLDAVQSGQRETAIERRDSGVRGGGQDRNVPSRSRQNRAAREIANEIDVSREGVGTVDRLEGLDVFLRSSGTEQFSENVTDGFAGEADFVQPSDVNPNVDPEAISADPAVAPGRRDDVAARARRRTASDAAYIQAEDLNAEVGPRGVSELGVAAGRRDDVAMRAAQGLASESPFAEPGDFGIDVGESGITDAGLTDTGERRVVARQFESETPLSNVDPSAGLAAAGDGFELAGTADDRLAARRFESDIGTFGSGELDPESDIRDTDEGFALAEGARRQVAAARLDEQVTETDVGPG